Protein AF-A0AA87BBM9-F1 (afdb_monomer_lite)

Secondary structure (DSSP, 8-state):
----PPP-------PPPHHHHHHHHHHHHHHHHHHHHHHHHH-SS-SSEEEHHHHHHHHHHTT--THHHHHHHHHHSSSTT-SEEEHHHHHHHHHHHHHHHHHHHHHS---TTS-EEHHHHHHHHHHTTS---HHHHHHHHHHTTTTSSSEE-HHHHHHHHHHS-TTGGGS-HHHHHHHHHHTT------------------------------PPP--------

Radius of gyration: 28.81 Å; chains: 1; bounding box: 128×72×58 Å

InterPro domains:
  IPR002048 EF-hand domain [PS50222] (30-65)
  IPR011992 EF-hand domain pair [SSF47473] (34-165)
  IPR018247 EF-Hand 1, calcium-binding site [PS00018] (43-55)

Sequence (225 aa):
MVELLPQLGKTSKDHPDKKKLISVQDFFRYTEAEGRRFFEELDRDGDGQVTLEDLEVEMRKRKLPRRYAKEFMSRARSHLFSRSFGMKQFLSLMEQKEPTILRAYTSLCLSKSGTLKKSEILESLKNAGLPANEDNAVAMMRFLNADSEESISYGHFRNFMLLLPSDRLQEDPRSIWFEAATVVAVPPAVEIPAGSVLRSALAGGLSCALSCALLHPVDTIKACS

Structure (mmCIF, N/CA/C/O backbone):
data_AF-A0AA87BBM9-F1
#
_entry.id   AF-A0AA87BBM9-F1
#
loop_
_atom_site.group_PDB
_atom_site.id
_atom_site.type_symbol
_atom_site.label_atom_id
_atom_site.label_alt_id
_atom_site.label_comp_id
_atom_site.label_asym_id
_atom_site.label_entity_id
_atom_site.label_seq_id
_atom_site.pdbx_PDB_ins_code
_atom_site.Cartn_x
_atom_site.Cartn_y
_atom_site.Cartn_z
_atom_site.occupancy
_atom_site.B_iso_or_equiv
_atom_site.auth_seq_id
_atom_site.auth_comp_id
_atom_site.auth_asym_id
_atom_site.auth_atom_id
_atom_site.pdbx_PDB_model_num
ATOM 1 N N . MET A 1 1 ? 58.621 -2.941 8.530 1.00 42.69 1 MET A N 1
ATOM 2 C CA . MET A 1 1 ? 58.355 -1.512 8.264 1.00 42.69 1 MET A CA 1
ATOM 3 C C . MET A 1 1 ? 56.848 -1.376 8.136 1.00 42.69 1 MET A C 1
ATOM 5 O O . MET A 1 1 ? 56.252 -2.163 7.419 1.00 42.69 1 MET A O 1
ATOM 9 N N . VAL A 1 2 ? 56.266 -0.534 8.984 1.00 39.56 2 VAL A N 1
ATOM 10 C CA . VAL A 1 2 ? 54.870 -0.563 9.446 1.00 39.56 2 VAL A CA 1
ATOM 11 C C . VAL A 1 2 ? 53.855 -0.261 8.338 1.00 39.56 2 VAL A C 1
ATOM 13 O O . VAL A 1 2 ? 54.030 0.670 7.559 1.00 39.56 2 VAL A O 1
ATOM 16 N N . GLU A 1 3 ? 52.790 -1.058 8.329 1.00 44.31 3 GLU A N 1
ATOM 17 C CA . GLU A 1 3 ? 51.541 -0.894 7.587 1.00 44.31 3 GLU A CA 1
ATOM 18 C C . GLU A 1 3 ? 50.778 0.328 8.136 1.00 44.31 3 GLU A C 1
ATOM 20 O O . GLU A 1 3 ? 50.426 0.371 9.315 1.00 44.31 3 GLU A O 1
ATOM 25 N N . LEU A 1 4 ? 50.569 1.359 7.311 1.00 47.22 4 LEU A N 1
ATOM 26 C CA . LEU A 1 4 ? 49.834 2.572 7.687 1.00 47.22 4 LEU A CA 1
ATOM 27 C C . LEU A 1 4 ? 48.484 2.599 6.964 1.00 47.22 4 LEU A C 1
ATOM 29 O O . LEU A 1 4 ? 48.380 2.977 5.799 1.00 47.22 4 LEU A O 1
ATOM 33 N N . LEU A 1 5 ? 47.453 2.176 7.697 1.00 48.84 5 LEU A N 1
ATOM 34 C CA . LEU A 1 5 ? 46.040 2.358 7.371 1.00 48.84 5 LEU A CA 1
ATOM 35 C C . LEU A 1 5 ? 45.649 3.854 7.337 1.00 48.84 5 LEU A C 1
ATOM 37 O O . LEU A 1 5 ? 46.291 4.687 7.986 1.00 48.84 5 LEU A O 1
ATOM 41 N N . PRO A 1 6 ? 44.585 4.204 6.590 1.00 49.66 6 PRO A N 1
ATOM 42 C CA . PRO A 1 6 ? 44.213 5.577 6.279 1.00 49.66 6 PRO A CA 1
ATOM 43 C C . PRO A 1 6 ? 43.596 6.304 7.479 1.00 49.66 6 PRO A C 1
ATOM 45 O O . PRO A 1 6 ? 42.830 5.747 8.265 1.00 49.66 6 PRO A O 1
ATOM 48 N N . GLN A 1 7 ? 43.928 7.589 7.585 1.00 42.94 7 GLN A N 1
ATOM 49 C CA . GLN A 1 7 ? 43.459 8.484 8.634 1.00 42.94 7 GLN A CA 1
ATOM 50 C C . GLN A 1 7 ? 41.942 8.681 8.557 1.00 42.94 7 GLN A C 1
ATOM 52 O O . GLN A 1 7 ? 41.401 9.245 7.605 1.00 42.94 7 GLN A O 1
ATOM 57 N N . LEU A 1 8 ? 41.284 8.226 9.618 1.00 50.16 8 LEU A N 1
ATOM 58 C CA . LEU A 1 8 ? 39.878 8.406 9.933 1.00 50.16 8 LEU A CA 1
ATOM 59 C C . LEU A 1 8 ? 39.574 9.906 10.121 1.00 50.16 8 LEU A C 1
ATOM 61 O O . LEU A 1 8 ? 39.784 10.482 11.191 1.00 50.16 8 LEU A O 1
ATOM 65 N N . GLY A 1 9 ? 39.087 10.546 9.058 1.00 42.34 9 GLY A N 1
ATOM 66 C CA . GLY A 1 9 ? 38.525 11.894 9.093 1.00 42.34 9 GLY A CA 1
ATOM 67 C C . GLY A 1 9 ? 37.202 11.907 9.859 1.00 42.34 9 GLY A C 1
ATOM 68 O O . GLY A 1 9 ? 36.211 11.314 9.442 1.00 42.34 9 GLY A O 1
ATOM 69 N N . LYS A 1 10 ? 37.218 12.572 11.012 1.00 47.03 10 LYS A N 1
ATOM 70 C CA . LYS A 1 10 ? 36.134 12.699 11.989 1.00 47.03 10 LYS A CA 1
ATOM 71 C C . LYS A 1 10 ? 34.888 13.398 11.422 1.00 47.03 10 LYS A C 1
ATOM 73 O O . LYS A 1 10 ? 34.966 14.512 10.919 1.00 47.03 10 LYS A O 1
ATOM 78 N N . THR A 1 11 ? 33.748 12.732 11.604 1.00 49.19 11 THR A N 1
ATOM 79 C CA . THR A 1 11 ? 32.407 13.253 11.942 1.00 49.19 11 THR A CA 1
ATOM 80 C C . THR A 1 11 ? 32.074 14.686 11.499 1.00 49.19 11 THR A C 1
ATOM 82 O O . THR A 1 11 ? 32.216 15.634 12.276 1.00 49.19 11 THR A O 1
ATOM 85 N N . SER A 1 12 ? 31.493 14.838 10.307 1.00 48.38 12 SER A N 1
ATOM 86 C CA . SER A 1 12 ? 30.597 15.973 10.069 1.00 48.38 12 SER A CA 1
ATOM 87 C C . SER A 1 12 ? 29.335 15.754 10.907 1.00 48.38 12 SER A C 1
ATOM 89 O O . SER A 1 12 ? 28.624 14.768 10.713 1.00 48.38 12 SER A O 1
ATOM 91 N N . LYS A 1 13 ? 29.059 16.648 11.865 1.00 54.19 13 LYS A N 1
ATOM 92 C CA . LYS A 1 13 ? 27.704 16.827 12.404 1.00 54.19 13 LYS A CA 1
ATOM 93 C C . LYS A 1 13 ? 26.853 17.418 11.279 1.00 54.19 13 LYS A C 1
ATOM 95 O O . LYS A 1 13 ? 26.657 18.633 11.222 1.00 54.19 13 LYS A O 1
ATOM 100 N N . ASP A 1 14 ? 26.407 16.554 10.378 1.00 60.38 14 ASP A N 1
ATOM 101 C CA . ASP A 1 14 ? 25.555 16.906 9.249 1.00 60.38 14 ASP A CA 1
ATOM 102 C C . ASP A 1 14 ? 24.146 17.180 9.790 1.00 60.38 14 ASP A C 1
ATOM 104 O O . ASP A 1 14 ? 23.291 16.299 9.878 1.00 60.38 14 ASP A O 1
ATOM 108 N N . HIS A 1 15 ? 23.939 18.399 10.294 1.00 69.88 15 HIS A N 1
ATOM 109 C CA . HIS A 1 15 ? 22.609 18.846 10.680 1.00 69.88 15 HIS A CA 1
ATOM 110 C C . HIS A 1 15 ? 21.775 18.966 9.399 1.00 69.88 15 HIS A C 1
ATOM 112 O O . HIS A 1 15 ? 22.260 19.538 8.419 1.00 69.88 15 HIS A O 1
ATOM 118 N N . PRO A 1 16 ? 20.535 18.450 9.377 1.00 70.12 16 PRO A N 1
ATOM 119 C CA . PRO A 1 16 ? 19.695 18.536 8.194 1.00 70.12 16 PRO A CA 1
ATOM 120 C C . PRO A 1 16 ? 19.448 20.005 7.836 1.00 70.12 16 PRO A C 1
ATOM 122 O O . PRO A 1 16 ? 19.075 20.820 8.681 1.00 70.12 16 PRO A O 1
ATOM 125 N N . ASP A 1 17 ? 19.668 20.352 6.572 1.00 82.12 17 ASP A N 1
ATOM 126 C CA . ASP A 1 17 ? 19.424 21.693 6.064 1.00 82.12 17 ASP A CA 1
ATOM 127 C C . ASP A 1 17 ? 17.920 22.001 6.011 1.00 82.12 17 ASP A C 1
ATOM 129 O O . ASP A 1 17 ? 17.067 21.113 5.929 1.00 82.12 17 ASP A O 1
ATOM 133 N N . LYS A 1 18 ? 17.579 23.294 6.018 1.00 77.69 18 LYS A N 1
ATOM 134 C CA . LYS A 1 18 ? 16.186 23.761 6.022 1.00 77.69 18 LYS A CA 1
ATOM 135 C C . LYS A 1 18 ? 15.360 23.174 4.868 1.00 77.69 18 LYS A C 1
ATOM 137 O O . LYS A 1 18 ? 14.171 22.943 5.050 1.00 77.69 18 LYS A O 1
ATOM 142 N N . LYS A 1 19 ? 15.964 22.910 3.700 1.00 80.56 19 LYS A N 1
ATOM 143 C CA . LYS A 1 19 ? 15.245 22.331 2.553 1.00 80.56 19 LYS A CA 1
ATOM 144 C C . LYS A 1 19 ? 14.913 20.861 2.791 1.00 80.56 19 LYS A C 1
ATOM 146 O O . LYS A 1 19 ? 13.783 20.468 2.524 1.00 80.56 19 LYS A O 1
ATOM 151 N N . LYS A 1 20 ? 15.845 20.074 3.343 1.00 74.00 20 LYS A N 1
ATOM 152 C CA . LYS A 1 20 ? 15.557 18.700 3.790 1.00 74.00 20 LYS A CA 1
ATOM 153 C C . LYS A 1 20 ? 14.455 18.675 4.844 1.00 74.00 20 LYS A C 1
ATOM 155 O O . LYS A 1 20 ? 13.546 17.867 4.726 1.00 74.00 20 LYS A O 1
ATOM 160 N N . LEU A 1 21 ? 14.491 19.576 5.827 1.00 77.00 21 LEU A N 1
ATOM 161 C CA . LEU A 1 21 ? 13.452 19.649 6.861 1.00 77.00 21 LEU A CA 1
ATOM 162 C C . LEU A 1 21 ? 12.070 19.998 6.287 1.00 77.00 21 LEU A C 1
ATOM 164 O O . LEU A 1 21 ? 11.091 19.353 6.650 1.00 77.00 21 LEU A O 1
ATOM 168 N N . ILE A 1 22 ? 11.992 20.964 5.364 1.00 80.94 22 ILE A N 1
ATOM 169 C CA . ILE A 1 22 ? 10.743 21.305 4.661 1.00 80.94 22 ILE A CA 1
ATOM 170 C C . ILE A 1 22 ? 10.256 20.113 3.830 1.00 80.94 22 ILE A C 1
ATOM 172 O O . ILE A 1 22 ? 9.091 19.756 3.916 1.00 80.94 22 ILE A O 1
ATOM 176 N N . SER A 1 23 ? 11.152 19.447 3.097 1.00 84.38 23 SER A N 1
ATOM 177 C CA . SER A 1 23 ? 10.819 18.259 2.301 1.00 84.38 23 SER A CA 1
ATOM 178 C C . SER A 1 23 ? 10.279 17.112 3.162 1.00 84.38 23 SER A C 1
ATOM 180 O O . SER A 1 23 ? 9.270 16.501 2.824 1.00 84.38 23 SER A O 1
ATOM 182 N N . VAL A 1 24 ? 10.894 16.860 4.321 1.00 82.69 24 VAL A N 1
ATOM 183 C CA . VAL A 1 24 ? 10.408 15.870 5.293 1.00 82.69 24 VAL A CA 1
ATOM 184 C C . VAL A 1 24 ? 9.024 16.259 5.816 1.00 82.69 24 VAL A C 1
ATOM 186 O O . VAL A 1 24 ? 8.137 15.412 5.891 1.00 82.69 24 VAL A O 1
ATOM 189 N N . GLN A 1 25 ? 8.809 17.535 6.142 1.00 83.88 25 GLN A N 1
ATOM 190 C CA . GLN A 1 25 ? 7.507 18.023 6.591 1.00 83.88 25 GLN A CA 1
ATOM 191 C C . GLN A 1 25 ? 6.433 17.895 5.501 1.00 83.88 25 GLN A C 1
ATOM 193 O O . GLN A 1 25 ? 5.316 17.468 5.790 1.00 83.88 25 GLN A O 1
ATOM 198 N N . ASP A 1 26 ? 6.763 18.221 4.254 1.00 87.88 26 ASP A N 1
ATOM 199 C CA . ASP A 1 26 ? 5.860 18.067 3.115 1.00 87.88 26 ASP A CA 1
ATOM 200 C C . ASP A 1 26 ? 5.557 16.595 2.830 1.00 87.88 26 ASP A C 1
ATOM 202 O O . ASP A 1 26 ? 4.411 16.262 2.533 1.00 87.88 26 ASP A O 1
ATOM 206 N N . PHE A 1 27 ? 6.533 15.701 3.011 1.00 86.25 27 PHE A N 1
ATOM 207 C CA . PHE A 1 27 ? 6.311 14.262 2.928 1.00 86.25 27 PHE A CA 1
ATOM 208 C C . PHE A 1 27 ? 5.318 13.784 3.992 1.00 86.25 27 PHE A C 1
ATOM 210 O O . PHE A 1 27 ? 4.362 13.102 3.644 1.00 86.25 27 PHE A O 1
ATOM 217 N N . PHE A 1 28 ? 5.471 14.191 5.257 1.00 87.44 28 PHE A N 1
ATOM 218 C CA . PHE A 1 28 ? 4.502 13.844 6.305 1.00 87.44 28 PHE A CA 1
ATOM 219 C C . PHE A 1 28 ? 3.099 14.383 6.010 1.00 87.44 28 PHE A C 1
ATOM 221 O O . PHE A 1 28 ? 2.112 13.677 6.184 1.00 87.44 28 PHE A O 1
ATOM 228 N N . ARG A 1 29 ? 2.990 15.621 5.518 1.00 89.50 29 ARG A N 1
ATOM 229 C CA . ARG A 1 29 ? 1.694 16.197 5.125 1.00 89.50 29 ARG A CA 1
ATOM 230 C C . ARG A 1 29 ? 1.060 15.427 3.970 1.00 89.50 29 ARG A C 1
ATOM 232 O O . ARG A 1 29 ? -0.148 15.199 3.982 1.00 89.50 29 ARG A O 1
ATOM 239 N N . TYR A 1 30 ? 1.866 15.032 2.986 1.00 89.06 30 TYR A N 1
ATOM 240 C CA . TYR A 1 30 ? 1.430 14.196 1.875 1.00 89.06 30 TYR A CA 1
ATOM 241 C C . TYR A 1 30 ? 0.939 12.833 2.372 1.00 89.06 30 TYR A C 1
ATOM 243 O O . TYR A 1 30 ? -0.179 12.437 2.047 1.00 89.06 30 TYR A O 1
ATOM 251 N N . THR A 1 31 ? 1.722 12.137 3.201 1.00 89.31 31 THR A N 1
ATOM 252 C CA . THR A 1 31 ? 1.349 10.804 3.686 1.00 89.31 31 THR A CA 1
ATOM 253 C C . THR A 1 31 ? 0.101 10.846 4.556 1.00 89.31 31 THR A C 1
ATOM 255 O O . THR A 1 31 ? -0.761 9.980 4.412 1.00 89.31 31 THR A O 1
ATOM 258 N N . GLU A 1 32 ? -0.052 11.866 5.395 1.00 90.38 32 GLU A N 1
ATOM 259 C CA . GLU A 1 32 ? -1.240 12.061 6.221 1.00 90.38 32 GLU A CA 1
ATOM 260 C C . GLU A 1 32 ? -2.490 12.368 5.374 1.00 90.38 32 GLU A C 1
ATOM 262 O O . GLU A 1 32 ? -3.561 11.811 5.621 1.00 90.38 32 GLU A O 1
ATOM 267 N N . ALA A 1 33 ? -2.367 13.213 4.343 1.00 92.06 33 ALA A N 1
ATOM 268 C CA . ALA A 1 33 ? -3.465 13.521 3.424 1.00 92.06 33 ALA A CA 1
ATOM 269 C C . ALA A 1 33 ? -3.902 12.292 2.613 1.00 92.06 33 ALA A C 1
ATOM 271 O O . ALA A 1 33 ? -5.092 11.989 2.542 1.00 92.06 33 ALA A O 1
ATOM 272 N N . GLU A 1 34 ? -2.948 11.548 2.058 1.00 91.50 34 GLU A N 1
ATOM 273 C CA . GLU A 1 34 ? -3.235 10.302 1.346 1.00 91.50 34 GLU A CA 1
ATOM 274 C C . GLU A 1 34 ? -3.781 9.228 2.294 1.00 91.50 34 GLU A C 1
ATOM 276 O O . GLU A 1 34 ? -4.585 8.393 1.896 1.00 91.50 34 GLU A O 1
ATOM 281 N N . GLY A 1 35 ? -3.331 9.214 3.554 1.00 93.12 35 GLY A N 1
ATOM 282 C CA . GLY A 1 35 ? -3.840 8.317 4.591 1.00 93.12 35 GLY A CA 1
ATOM 283 C C . GLY A 1 35 ? -5.314 8.578 4.883 1.00 93.12 35 GLY A C 1
ATOM 284 O O . GLY A 1 35 ? -6.111 7.646 4.877 1.00 93.12 35 GLY A O 1
ATOM 285 N N . ARG A 1 36 ? -5.700 9.849 5.046 1.00 94.88 36 ARG A N 1
ATOM 286 C CA . ARG A 1 36 ? -7.109 10.238 5.211 1.00 94.88 36 ARG A CA 1
ATOM 287 C C . ARG A 1 36 ? -7.978 9.785 4.041 1.00 94.88 36 ARG A C 1
ATOM 289 O O . ARG A 1 36 ? -8.990 9.137 4.271 1.00 94.88 36 ARG A O 1
ATOM 296 N N . ARG A 1 37 ? -7.538 10.040 2.805 1.00 94.06 37 ARG A N 1
ATOM 297 C CA . ARG A 1 37 ? -8.249 9.592 1.595 1.00 94.06 37 ARG A CA 1
ATOM 298 C C . ARG A 1 37 ? -8.422 8.080 1.551 1.00 94.06 37 ARG A C 1
ATOM 300 O O . ARG A 1 37 ? -9.481 7.591 1.180 1.00 94.06 37 ARG A O 1
ATOM 307 N N . PHE A 1 38 ? -7.385 7.332 1.927 1.00 95.38 38 PHE A N 1
ATOM 308 C CA . PHE A 1 38 ? -7.477 5.879 1.929 1.00 95.38 38 PHE A CA 1
ATOM 309 C C . PHE A 1 38 ? -8.394 5.364 3.043 1.00 95.38 38 PHE A C 1
ATOM 311 O O . PHE A 1 38 ? -9.141 4.424 2.814 1.00 95.38 38 PHE A O 1
ATOM 318 N N . PHE A 1 39 ? -8.400 5.996 4.219 1.00 97.00 39 PHE A N 1
ATOM 319 C CA . PHE A 1 39 ? -9.371 5.674 5.266 1.00 97.00 39 PHE A CA 1
ATOM 320 C C . PHE A 1 39 ? -10.809 5.903 4.791 1.00 97.00 39 PHE A C 1
ATOM 322 O O . PHE A 1 39 ? -11.638 5.030 4.989 1.00 97.00 39 PHE A O 1
ATOM 329 N N . GLU A 1 40 ? -11.086 7.026 4.127 1.00 95.56 40 GLU A N 1
ATOM 330 C CA . GLU A 1 40 ? -12.402 7.315 3.535 1.00 95.56 40 GLU A CA 1
ATOM 331 C C . GLU A 1 40 ? -12.790 6.291 2.454 1.00 95.56 40 GLU A C 1
ATOM 333 O O . GLU A 1 40 ? -13.963 5.983 2.290 1.00 95.56 40 GLU A O 1
ATOM 338 N N . GLU A 1 41 ? -11.821 5.722 1.727 1.00 94.12 41 GLU A N 1
ATOM 339 C CA . GLU A 1 41 ? -12.086 4.620 0.792 1.00 94.12 41 GLU A CA 1
ATOM 340 C C . GLU A 1 41 ? -12.436 3.306 1.518 1.00 94.12 41 GLU A C 1
ATOM 342 O O . GLU A 1 41 ? -13.227 2.514 1.004 1.00 94.12 41 GLU A O 1
ATOM 347 N N . LEU A 1 42 ? -11.854 3.070 2.700 1.00 95.94 42 LEU A N 1
ATOM 348 C CA . LEU A 1 42 ? -12.165 1.913 3.544 1.00 95.94 42 LEU A CA 1
ATOM 349 C C . LEU A 1 42 ? -13.492 2.075 4.296 1.00 95.94 42 LEU A C 1
ATOM 351 O O . LEU A 1 42 ? -14.187 1.087 4.497 1.00 95.94 42 LEU A O 1
ATOM 355 N N . ASP A 1 43 ? -13.830 3.288 4.723 1.00 96.50 43 ASP A N 1
ATOM 356 C CA . ASP A 1 43 ? -15.055 3.640 5.446 1.00 96.50 43 ASP A CA 1
ATOM 357 C C . ASP A 1 43 ? -16.217 3.832 4.459 1.00 96.50 43 ASP A C 1
ATOM 359 O O . ASP A 1 43 ? -16.530 4.931 3.999 1.00 96.50 43 ASP A O 1
ATOM 363 N N . ARG A 1 44 ? -16.820 2.711 4.061 1.00 93.56 44 ARG A N 1
ATOM 364 C CA . ARG A 1 44 ? -17.779 2.660 2.952 1.00 93.56 44 ARG A CA 1
ATOM 365 C C . ARG A 1 44 ? -19.100 3.368 3.255 1.00 93.56 44 ARG A C 1
ATOM 367 O O . ARG A 1 44 ? -19.754 3.833 2.318 1.00 93.56 44 ARG A O 1
ATOM 374 N N . ASP A 1 45 ? -19.544 3.364 4.507 1.00 93.19 45 ASP A N 1
ATOM 375 C CA . ASP A 1 45 ? -20.784 4.019 4.930 1.00 93.19 45 ASP A CA 1
ATOM 376 C C . ASP A 1 45 ? -20.559 5.424 5.510 1.00 93.19 45 ASP A C 1
ATOM 378 O O . ASP A 1 45 ? -21.525 6.183 5.627 1.00 93.19 45 ASP A O 1
ATOM 382 N N . GLY A 1 46 ? -19.303 5.817 5.743 1.00 94.50 46 GLY A N 1
ATOM 383 C CA . GLY A 1 46 ? -18.914 7.175 6.109 1.00 94.50 46 GLY A CA 1
ATOM 384 C C . GLY A 1 46 ? -19.251 7.516 7.557 1.00 94.50 46 GLY A C 1
ATOM 385 O O . GLY A 1 46 ? -19.485 8.688 7.871 1.00 94.50 46 GLY A O 1
ATOM 386 N N . ASP A 1 47 ? -19.329 6.510 8.431 1.00 95.31 47 ASP A N 1
ATOM 387 C CA . ASP A 1 47 ? -19.656 6.690 9.846 1.00 95.31 47 ASP A CA 1
ATOM 388 C C . ASP A 1 47 ? -18.423 7.051 10.708 1.00 95.31 47 ASP A C 1
ATOM 390 O O . ASP A 1 47 ? -18.536 7.337 11.908 1.00 95.31 47 ASP A O 1
ATOM 394 N N . GLY A 1 48 ? -17.238 7.106 10.088 1.00 96.06 48 GLY A N 1
ATOM 395 C CA . GLY A 1 48 ? -15.956 7.384 10.724 1.00 96.06 48 GLY A CA 1
ATOM 396 C C . GLY A 1 48 ? -15.296 6.149 11.343 1.00 96.06 48 GLY A C 1
ATOM 397 O O . GLY A 1 48 ? -14.308 6.296 12.080 1.00 96.06 48 GLY A O 1
ATOM 398 N N . GLN A 1 49 ? -15.825 4.951 11.092 1.00 96.50 49 GLN A N 1
ATOM 399 C CA . GLN A 1 49 ? -15.350 3.674 11.603 1.00 96.50 49 GLN A CA 1
ATOM 400 C C . GLN A 1 49 ? -15.218 2.661 10.467 1.00 96.50 49 GLN A C 1
ATOM 402 O O . GLN A 1 49 ? -16.137 2.396 9.716 1.00 96.50 49 GLN A O 1
ATOM 407 N N . VAL A 1 50 ? -14.079 1.979 10.406 1.00 97.88 50 VAL A N 1
ATOM 408 C CA . VAL A 1 50 ? -13.903 0.875 9.459 1.00 97.88 50 VAL A CA 1
ATOM 409 C C . VAL A 1 50 ? -14.178 -0.441 10.174 1.00 97.88 50 VAL A C 1
ATOM 411 O O . VAL A 1 50 ? -13.521 -0.760 11.176 1.00 97.88 50 VAL A O 1
ATOM 414 N N . THR A 1 51 ? -15.138 -1.215 9.667 1.00 96.94 51 THR A N 1
ATOM 415 C CA . THR A 1 51 ? -15.492 -2.542 10.192 1.00 96.94 51 THR A CA 1
ATOM 416 C C . THR A 1 51 ? -14.717 -3.666 9.499 1.00 96.94 51 THR A C 1
ATOM 418 O O . THR A 1 51 ? -13.943 -3.457 8.560 1.00 96.94 51 THR A O 1
ATOM 421 N N . LEU A 1 52 ? -14.871 -4.902 9.989 1.00 96.62 52 LEU A N 1
ATOM 422 C CA . LEU A 1 52 ? -14.245 -6.058 9.344 1.00 96.62 52 LEU A CA 1
ATOM 423 C C . LEU A 1 52 ? -14.893 -6.316 7.982 1.00 96.62 52 LEU A C 1
ATOM 425 O O . LEU A 1 52 ? -14.205 -6.685 7.033 1.00 96.62 52 LEU A O 1
ATOM 429 N N . GLU A 1 53 ? -16.202 -6.118 7.897 1.00 96.00 53 GLU A N 1
ATOM 430 C CA . GLU A 1 53 ? -16.988 -6.255 6.684 1.00 96.00 53 GLU A CA 1
ATOM 431 C C . GLU A 1 53 ? -16.491 -5.295 5.598 1.00 96.00 53 GLU A C 1
ATOM 433 O O . GLU A 1 53 ? -16.280 -5.731 4.463 1.00 96.00 53 GLU A O 1
ATOM 438 N N . ASP A 1 54 ? -16.216 -4.036 5.948 1.00 96.81 54 ASP A N 1
ATOM 439 C CA . ASP A 1 54 ? -15.685 -3.051 4.999 1.00 96.81 54 ASP A CA 1
ATOM 440 C C . ASP A 1 54 ? -14.306 -3.454 4.474 1.00 96.81 54 ASP A C 1
ATOM 442 O O . ASP A 1 54 ? -14.074 -3.480 3.263 1.00 96.81 54 ASP A O 1
ATOM 446 N N . LEU A 1 55 ? -13.411 -3.893 5.367 1.00 96.81 55 LEU A N 1
ATOM 447 C CA . LEU A 1 55 ? -12.110 -4.424 4.960 1.00 96.81 55 LEU A CA 1
ATOM 448 C C . LEU A 1 55 ? -12.252 -5.649 4.053 1.00 96.81 55 LEU A C 1
ATOM 450 O O . LEU A 1 55 ? -11.525 -5.770 3.073 1.00 96.81 55 LEU A O 1
ATOM 454 N N . GLU A 1 56 ? -13.155 -6.584 4.351 1.00 95.81 56 GLU A N 1
ATOM 455 C CA . GLU A 1 56 ? -13.355 -7.771 3.515 1.00 95.81 56 GLU A CA 1
ATOM 456 C C . GLU A 1 56 ? -13.881 -7.424 2.116 1.00 95.81 56 GLU A C 1
ATOM 458 O O . GLU A 1 56 ? -13.516 -8.097 1.141 1.00 95.81 56 GLU A O 1
ATOM 463 N N . VAL A 1 57 ? -14.721 -6.391 2.007 1.00 95.19 57 VAL A N 1
ATOM 464 C CA . VAL A 1 57 ? -15.168 -5.838 0.724 1.00 95.19 57 VAL A CA 1
ATOM 465 C C . VAL A 1 57 ? -13.988 -5.224 -0.021 1.00 95.19 57 VAL A C 1
ATOM 467 O O . VAL A 1 57 ? -13.793 -5.550 -1.195 1.00 95.19 57 VAL A O 1
ATOM 470 N N . GLU A 1 58 ? -13.158 -4.428 0.651 1.00 93.94 58 GLU A N 1
ATOM 471 C CA . GLU A 1 58 ? -12.006 -3.795 0.011 1.00 93.94 58 GLU A CA 1
ATOM 472 C C . GLU A 1 58 ? -10.956 -4.817 -0.443 1.00 93.94 58 GLU A C 1
ATOM 474 O O . GLU A 1 58 ? -10.454 -4.742 -1.567 1.00 93.94 58 GLU A O 1
ATOM 479 N N . MET A 1 59 ? -10.679 -5.843 0.371 1.00 93.62 59 MET A N 1
ATOM 480 C CA . MET A 1 59 ? -9.802 -6.944 -0.035 1.00 93.62 59 MET A CA 1
ATOM 481 C C . MET A 1 59 ? -10.342 -7.619 -1.297 1.00 93.62 59 MET A C 1
ATOM 483 O O . MET A 1 59 ? -9.588 -7.856 -2.235 1.00 93.62 59 MET A O 1
ATOM 487 N N . ARG A 1 60 ? -11.655 -7.880 -1.375 1.00 91.81 60 ARG A N 1
ATOM 488 C CA . ARG A 1 60 ? -12.269 -8.480 -2.568 1.00 91.81 60 ARG A CA 1
ATOM 489 C C . ARG A 1 60 ? -12.146 -7.572 -3.791 1.00 91.81 60 ARG A C 1
ATOM 491 O O . ARG A 1 60 ? -11.777 -8.063 -4.856 1.00 91.81 60 ARG A O 1
ATOM 498 N N . LYS A 1 61 ? -12.427 -6.275 -3.640 1.00 90.06 61 LYS A N 1
ATOM 499 C CA . LYS A 1 61 ? -12.301 -5.262 -4.701 1.00 90.06 61 LYS A CA 1
ATOM 500 C C . LYS A 1 61 ? -10.879 -5.233 -5.266 1.00 90.06 61 LYS A C 1
ATOM 502 O O . LYS A 1 61 ? -10.703 -5.230 -6.480 1.00 90.06 61 LYS A O 1
ATOM 507 N N . ARG A 1 62 ? -9.873 -5.307 -4.391 1.00 88.94 62 ARG A N 1
ATOM 508 C CA . ARG A 1 62 ? -8.445 -5.325 -4.746 1.00 88.94 62 ARG A CA 1
ATOM 509 C C . ARG A 1 62 ? -7.883 -6.718 -5.012 1.00 88.94 62 ARG A C 1
ATOM 511 O O . ARG A 1 62 ? -6.671 -6.866 -5.100 1.00 88.94 62 ARG A O 1
ATOM 518 N N . LYS A 1 63 ? -8.731 -7.746 -5.132 1.00 89.06 63 LYS A N 1
ATOM 519 C CA . LYS A 1 63 ? -8.313 -9.133 -5.403 1.00 89.06 63 LYS A CA 1
ATOM 520 C C . LYS A 1 63 ? -7.312 -9.699 -4.376 1.00 89.06 63 LYS A C 1
ATOM 522 O O . LYS A 1 63 ? -6.508 -10.570 -4.692 1.00 89.06 63 LYS A O 1
ATOM 527 N N . LEU A 1 64 ? -7.382 -9.236 -3.132 1.00 90.88 64 LEU A N 1
ATOM 528 C CA . LEU A 1 64 ? -6.570 -9.698 -2.012 1.00 90.88 64 LEU A CA 1
ATOM 529 C C . LEU A 1 64 ? -7.282 -10.802 -1.206 1.00 90.88 64 LEU A C 1
ATOM 531 O O . LEU A 1 64 ? -8.515 -10.819 -1.103 1.00 90.88 64 LEU A O 1
ATOM 535 N N . PRO A 1 65 ? -6.531 -11.724 -0.575 1.00 92.00 65 PRO A N 1
ATOM 536 C CA . PRO A 1 65 ? -7.097 -12.738 0.308 1.00 92.00 65 PRO A CA 1
ATOM 537 C C . PRO A 1 65 ? -7.906 -12.145 1.471 1.00 92.00 65 PRO A C 1
ATOM 539 O O . PRO A 1 65 ? -7.399 -11.337 2.246 1.00 92.00 65 PRO A O 1
ATOM 542 N N . ARG A 1 66 ? -9.128 -12.650 1.699 1.00 92.06 66 ARG A N 1
ATOM 543 C CA . ARG A 1 66 ? -9.996 -12.212 2.818 1.00 92.06 66 ARG A CA 1
ATOM 544 C C . ARG A 1 66 ? -9.338 -12.333 4.198 1.00 92.06 66 ARG A C 1
ATOM 546 O O . ARG A 1 66 ? -9.669 -11.570 5.096 1.00 92.06 66 ARG A O 1
ATOM 553 N N . ARG A 1 67 ? -8.388 -13.261 4.384 1.00 94.00 67 ARG A N 1
ATOM 554 C CA . ARG A 1 67 ? -7.641 -13.406 5.650 1.00 94.00 67 ARG A CA 1
ATOM 555 C C . ARG A 1 67 ? -6.886 -12.127 6.040 1.00 94.00 67 ARG A C 1
ATOM 557 O O . ARG A 1 67 ? -6.805 -11.826 7.226 1.00 94.00 67 ARG A O 1
ATOM 564 N N . TYR A 1 68 ? -6.441 -11.335 5.059 1.00 95.12 68 TYR A N 1
ATOM 565 C CA . TYR A 1 68 ? -5.728 -10.080 5.304 1.00 95.12 68 TYR A CA 1
ATOM 566 C C . TYR A 1 68 ? -6.608 -9.051 6.015 1.00 95.12 68 TYR A C 1
ATOM 568 O O . TYR A 1 68 ? -6.102 -8.307 6.847 1.00 95.12 68 TYR A O 1
ATOM 576 N N . ALA A 1 69 ? -7.928 -9.059 5.787 1.00 95.56 69 ALA A N 1
ATOM 577 C CA . ALA A 1 69 ? -8.856 -8.174 6.493 1.00 95.56 69 ALA A CA 1
ATOM 578 C C . ALA A 1 69 ? -8.846 -8.435 8.008 1.00 95.56 69 ALA A C 1
ATOM 580 O O . ALA A 1 69 ? -8.776 -7.502 8.805 1.00 95.56 69 ALA A O 1
ATOM 581 N N . LYS A 1 70 ? -8.839 -9.710 8.418 1.00 94.12 70 LYS A N 1
ATOM 582 C CA . LYS A 1 70 ? -8.812 -10.101 9.838 1.00 94.12 70 LYS A CA 1
ATOM 583 C C . LYS A 1 70 ? -7.504 -9.705 10.513 1.00 94.12 70 LYS A C 1
ATOM 585 O O . LYS A 1 70 ? -7.512 -9.227 11.645 1.00 94.12 70 LYS A O 1
ATOM 590 N N . GLU A 1 71 ? -6.386 -9.891 9.821 1.00 94.12 71 GLU A N 1
ATOM 591 C CA . GLU A 1 71 ? -5.066 -9.520 10.329 1.00 94.12 71 GLU A CA 1
ATOM 592 C C . GLU A 1 71 ? -4.902 -8.002 10.426 1.00 94.12 71 GLU A C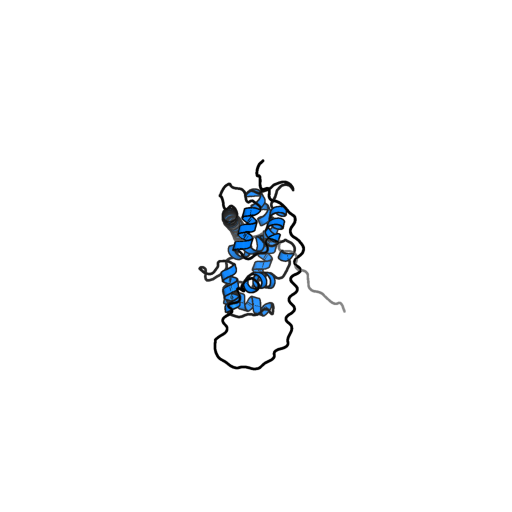 1
ATOM 594 O O . GLU A 1 71 ? -4.438 -7.502 11.453 1.00 94.12 71 GLU A O 1
ATOM 599 N N . PHE A 1 72 ? -5.356 -7.267 9.406 1.00 95.56 72 PHE A N 1
ATOM 600 C CA . PHE A 1 72 ? -5.389 -5.8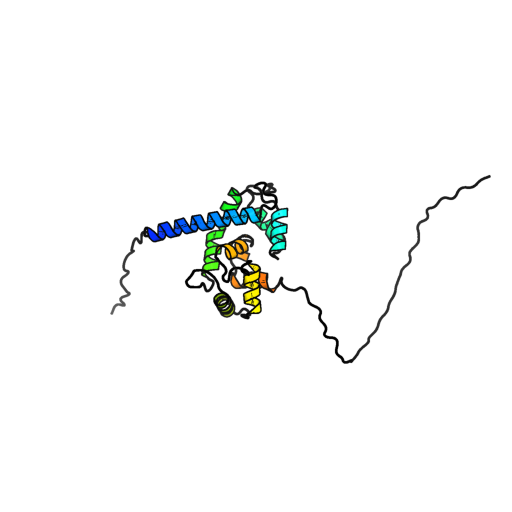08 9.413 1.00 95.56 72 PHE A CA 1
ATOM 601 C C . PHE A 1 72 ? -6.235 -5.291 10.578 1.00 95.56 72 PHE A C 1
ATOM 603 O O . PHE A 1 72 ? -5.738 -4.529 11.408 1.00 95.56 72 PHE A O 1
ATOM 610 N N . MET A 1 73 ? -7.477 -5.775 10.700 1.00 95.19 73 MET A N 1
ATOM 611 C CA . MET A 1 73 ? -8.378 -5.437 11.803 1.00 95.19 73 MET A CA 1
ATOM 612 C C . MET A 1 73 ? -7.722 -5.719 13.156 1.00 95.19 73 MET A C 1
ATOM 614 O O . MET A 1 73 ? -7.771 -4.887 14.059 1.00 95.19 73 MET A O 1
ATOM 618 N N . SER A 1 74 ? -7.046 -6.866 13.294 1.00 92.88 74 SER A N 1
ATOM 619 C CA . SER A 1 74 ? -6.383 -7.235 14.544 1.00 92.88 74 SER A CA 1
ATOM 620 C C . SER A 1 74 ? -5.256 -6.287 14.950 1.00 92.88 74 SER A C 1
ATOM 622 O O . SER A 1 74 ? -4.950 -6.226 16.141 1.00 92.88 74 SER A O 1
ATOM 624 N N . ARG A 1 75 ? -4.625 -5.596 13.995 1.00 92.94 75 ARG A N 1
ATOM 625 C CA . ARG A 1 75 ? -3.541 -4.637 14.246 1.00 92.94 75 ARG A CA 1
ATOM 626 C C . ARG A 1 75 ? -4.035 -3.202 14.386 1.00 92.94 75 ARG A C 1
ATOM 628 O O . ARG A 1 75 ? -3.437 -2.453 15.145 1.00 92.94 75 ARG A O 1
ATOM 635 N N . ALA A 1 76 ? -5.099 -2.833 13.678 1.00 92.94 76 ALA A N 1
ATOM 636 C CA . ALA A 1 76 ? -5.662 -1.488 13.734 1.00 92.94 76 ALA A CA 1
ATOM 637 C C . ALA A 1 76 ? -6.451 -1.246 15.030 1.00 92.94 76 ALA A C 1
ATOM 639 O O . ALA A 1 76 ? -6.402 -0.166 15.609 1.00 92.94 76 ALA A O 1
ATOM 640 N N . ARG A 1 77 ? -7.192 -2.243 15.517 1.00 88.06 77 ARG A N 1
ATOM 641 C CA . ARG A 1 77 ? -8.060 -2.072 16.688 1.00 88.06 77 ARG A CA 1
ATOM 642 C C . ARG A 1 77 ? -7.299 -1.713 17.968 1.00 88.06 77 ARG A C 1
ATOM 644 O O . ARG A 1 77 ? -6.241 -2.260 18.259 1.00 88.06 77 ARG A O 1
ATOM 651 N N . SER A 1 78 ? -7.906 -0.858 18.791 1.00 86.69 78 SER A N 1
ATOM 652 C CA . SER A 1 78 ? -7.349 -0.443 20.088 1.00 86.69 78 SER A CA 1
ATOM 653 C C . SER A 1 78 ? -7.366 -1.554 21.145 1.00 86.69 78 SER A C 1
ATOM 655 O O . SER A 1 78 ? -6.489 -1.596 22.003 1.00 86.69 78 SER A O 1
ATOM 657 N N . HIS A 1 79 ? -8.353 -2.455 21.098 1.00 85.06 79 HIS A N 1
ATOM 658 C CA . HIS A 1 79 ? -8.460 -3.613 21.989 1.00 85.06 79 HIS A CA 1
ATOM 659 C C . HIS A 1 79 ? -9.013 -4.844 21.256 1.00 85.06 79 HIS A C 1
ATOM 661 O O . HIS A 1 79 ? -9.696 -4.735 20.237 1.00 85.06 79 HIS A O 1
ATOM 667 N N . LEU A 1 80 ? -8.764 -6.038 21.810 1.00 80.75 80 LEU A N 1
ATOM 668 C CA . LEU A 1 80 ? -9.101 -7.337 21.200 1.00 80.75 80 LEU A CA 1
ATOM 669 C C . LEU A 1 80 ? -10.603 -7.592 20.977 1.00 80.75 80 LEU A C 1
ATOM 671 O O . LEU A 1 80 ? -10.962 -8.524 20.261 1.00 80.75 80 LEU A O 1
ATOM 675 N N . PHE A 1 81 ? -11.473 -6.785 21.577 1.00 85.69 81 PHE A N 1
ATOM 676 C CA . PHE A 1 81 ? -12.928 -6.907 21.445 1.00 85.69 81 PHE A CA 1
ATOM 677 C C . PHE A 1 81 ? -13.551 -5.806 20.583 1.00 85.69 81 PHE A C 1
ATOM 679 O O . PHE A 1 81 ? -14.758 -5.841 20.355 1.00 85.69 81 PHE A O 1
ATOM 686 N N . SER A 1 82 ? -12.758 -4.837 20.106 1.00 90.06 82 SER A N 1
ATOM 687 C CA . SER A 1 82 ? -13.283 -3.805 19.213 1.00 90.06 82 SER A CA 1
ATOM 688 C C . SER A 1 82 ? -13.661 -4.445 17.884 1.00 90.06 82 SER A C 1
ATOM 690 O O . SER A 1 82 ? -12.912 -5.278 17.358 1.00 90.06 82 SER A O 1
ATOM 692 N N . ARG A 1 83 ? -14.827 -4.059 17.366 1.00 92.12 83 ARG A N 1
ATOM 693 C CA . ARG A 1 83 ? -15.355 -4.522 16.074 1.00 92.12 83 ARG A CA 1
ATOM 694 C C . ARG A 1 83 ? -14.990 -3.594 14.914 1.00 92.12 83 ARG A C 1
ATOM 696 O O . ARG A 1 83 ? -15.131 -3.994 13.766 1.00 92.12 83 ARG A O 1
ATOM 703 N N . SER A 1 84 ? -14.492 -2.402 15.225 1.00 95.81 84 SER A N 1
ATOM 704 C CA . SER A 1 84 ? -14.074 -1.389 14.261 1.00 95.81 84 SER A CA 1
ATOM 705 C C . SER A 1 84 ? -12.854 -0.610 14.762 1.00 95.81 84 SER A C 1
ATOM 707 O O . SER A 1 84 ? -12.386 -0.797 15.898 1.00 95.81 84 SER A O 1
ATOM 709 N N . PHE A 1 85 ? -12.330 0.267 13.913 1.00 97.06 85 PHE A N 1
ATOM 710 C CA . PHE A 1 85 ? -11.318 1.255 14.272 1.00 97.06 85 PHE A CA 1
ATOM 711 C C . PHE A 1 85 ? -11.583 2.583 13.558 1.00 97.06 85 PHE A C 1
ATOM 713 O O . PHE A 1 85 ? -12.092 2.603 12.441 1.00 97.06 85 PHE A O 1
ATOM 720 N N . GLY A 1 86 ? -11.201 3.691 14.195 1.00 96.50 86 GLY A N 1
ATOM 721 C CA . GLY A 1 86 ? -11.339 5.026 13.621 1.00 96.50 86 GLY A CA 1
ATOM 722 C C . GLY A 1 86 ? -10.044 5.545 12.995 1.00 96.50 86 GLY A C 1
ATOM 723 O O . GLY A 1 86 ? -8.987 4.905 13.039 1.00 96.50 86 GLY A O 1
ATOM 724 N N . MET A 1 87 ? -10.114 6.773 12.483 1.00 95.38 87 MET A N 1
ATOM 725 C CA . MET A 1 87 ? -9.002 7.464 11.818 1.00 95.38 87 MET A CA 1
ATOM 726 C C . MET A 1 87 ? -7.703 7.464 12.639 1.00 95.38 87 MET A C 1
ATOM 728 O O . MET A 1 87 ? -6.623 7.218 12.111 1.00 95.38 87 MET A O 1
ATOM 732 N N . LYS A 1 88 ? -7.782 7.712 13.953 1.00 94.69 88 LYS A N 1
ATOM 733 C CA . LYS A 1 88 ? -6.589 7.786 14.813 1.00 94.69 88 LYS A CA 1
ATOM 734 C C . LYS A 1 88 ? -5.833 6.455 14.856 1.00 94.69 88 LYS A C 1
ATOM 736 O O . LYS A 1 88 ? -4.609 6.435 14.759 1.00 94.69 88 LYS A O 1
ATOM 741 N N . GLN A 1 89 ? -6.561 5.353 15.018 1.00 95.56 89 GLN A N 1
ATOM 742 C CA . GLN A 1 89 ? -5.989 4.011 15.003 1.00 95.56 89 GLN A CA 1
ATOM 743 C C . GLN A 1 89 ? -5.371 3.682 13.643 1.00 95.56 89 GLN A C 1
ATOM 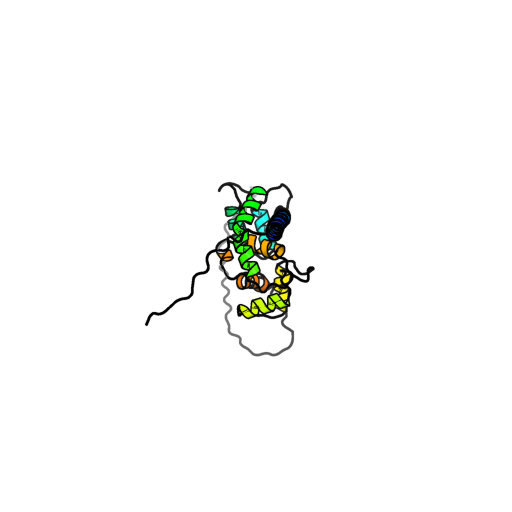745 O O . GLN A 1 89 ? -4.267 3.143 13.575 1.00 95.56 89 GLN A O 1
ATOM 750 N N . PHE A 1 90 ? -6.066 4.048 12.567 1.00 96.31 90 PHE A N 1
ATOM 751 C CA . PHE A 1 90 ? -5.587 3.844 11.209 1.00 96.31 90 PHE A CA 1
ATOM 752 C C . PHE A 1 90 ? -4.281 4.597 10.928 1.00 96.31 90 PHE A C 1
ATOM 754 O O . PHE A 1 90 ? -3.321 3.991 10.455 1.00 96.31 90 PHE A O 1
ATOM 761 N N . LEU A 1 91 ? -4.208 5.886 11.276 1.00 93.88 91 LEU A N 1
ATOM 762 C CA . LEU A 1 91 ? -2.995 6.689 11.102 1.00 93.88 91 LEU A CA 1
ATOM 763 C C . LEU A 1 91 ? -1.823 6.123 11.911 1.00 93.88 91 LEU A C 1
ATOM 765 O O . LEU A 1 91 ? -0.718 6.038 11.389 1.00 93.88 91 LEU A O 1
ATOM 769 N N . SER A 1 92 ? -2.066 5.644 13.135 1.00 93.75 92 SER A N 1
ATOM 770 C CA . SER A 1 92 ? -1.024 4.995 13.938 1.00 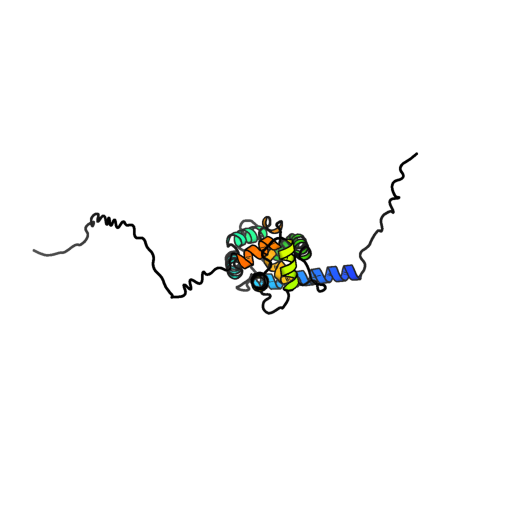93.75 92 SER A CA 1
ATOM 771 C C . SER A 1 92 ? -0.494 3.711 13.285 1.00 93.75 92 SER A C 1
ATOM 773 O O . SER A 1 92 ? 0.717 3.484 13.266 1.00 93.75 92 SER A O 1
ATOM 775 N N . LEU A 1 93 ? -1.374 2.886 12.705 1.00 94.12 93 LEU A N 1
ATOM 776 C CA . LEU A 1 93 ? -0.968 1.696 11.952 1.00 94.12 93 LEU A CA 1
ATOM 777 C C . LEU A 1 93 ? -0.191 2.065 10.678 1.00 94.12 93 LEU A C 1
ATOM 779 O O . LEU A 1 93 ? 0.780 1.388 10.330 1.00 94.12 93 LEU A O 1
ATOM 783 N N . MET A 1 94 ? -0.611 3.128 9.988 1.00 94.19 94 MET A N 1
ATOM 784 C CA . MET A 1 94 ? 0.075 3.655 8.809 1.00 94.19 94 MET A CA 1
ATOM 785 C C . MET A 1 94 ? 1.488 4.109 9.162 1.00 94.19 94 MET A C 1
ATOM 787 O O . MET A 1 94 ? 2.439 3.593 8.583 1.00 94.19 94 MET A O 1
ATOM 791 N N . GLU A 1 95 ? 1.640 4.980 10.162 1.00 92.81 95 GLU A N 1
ATOM 792 C CA . GLU A 1 95 ? 2.939 5.460 10.649 1.00 92.81 95 GLU A CA 1
ATOM 793 C C . GLU A 1 95 ? 3.873 4.308 11.038 1.00 92.81 95 GLU A C 1
ATOM 795 O O . GLU A 1 95 ? 5.070 4.357 10.755 1.00 92.81 95 GLU A O 1
ATOM 800 N N . GLN A 1 96 ? 3.334 3.235 11.629 1.00 93.00 96 GLN A N 1
ATOM 801 C CA . GLN A 1 96 ? 4.115 2.050 11.981 1.00 93.00 96 GLN A CA 1
ATOM 802 C C . GLN A 1 96 ? 4.673 1.320 10.747 1.00 93.00 96 GLN A C 1
ATOM 804 O O . GLN A 1 96 ? 5.801 0.825 10.781 1.00 93.00 96 GLN A O 1
ATOM 809 N N . LYS A 1 97 ? 3.887 1.202 9.671 1.00 93.94 97 LYS A N 1
ATOM 810 C CA . LYS A 1 97 ? 4.284 0.483 8.447 1.00 93.94 97 LYS A CA 1
ATOM 811 C C . LYS A 1 97 ? 5.062 1.359 7.462 1.00 93.94 97 LYS A C 1
ATOM 813 O O . LYS A 1 97 ? 5.816 0.823 6.648 1.00 93.94 97 LYS A O 1
ATOM 818 N N . GLU A 1 98 ? 4.914 2.678 7.554 1.00 93.31 98 GLU A N 1
ATOM 819 C CA . GLU A 1 98 ? 5.460 3.673 6.627 1.00 93.31 98 GLU A CA 1
ATOM 820 C C . GLU A 1 98 ? 6.952 3.462 6.300 1.00 93.31 98 GLU A C 1
ATOM 822 O O . GLU A 1 98 ? 7.284 3.415 5.116 1.00 93.31 98 GLU A O 1
ATOM 827 N N . PRO A 1 99 ? 7.869 3.237 7.269 1.00 92.88 99 PRO A N 1
ATOM 828 C CA . PRO A 1 99 ? 9.292 3.091 6.952 1.00 92.88 99 PRO A CA 1
ATOM 829 C C . PRO A 1 99 ? 9.589 1.849 6.106 1.00 92.88 99 PRO A C 1
ATOM 831 O O . PRO A 1 99 ? 10.439 1.882 5.215 1.00 92.88 99 PRO A O 1
ATOM 834 N N . THR A 1 100 ? 8.886 0.744 6.369 1.00 94.38 100 THR A N 1
ATOM 835 C CA . THR A 1 100 ? 9.031 -0.499 5.602 1.00 94.38 100 THR A CA 1
ATOM 836 C C . THR A 1 100 ? 8.475 -0.329 4.195 1.00 94.38 100 THR A C 1
ATOM 838 O O . THR A 1 100 ? 9.125 -0.730 3.233 1.00 94.38 100 THR A O 1
ATOM 841 N N . ILE A 1 101 ? 7.316 0.320 4.063 1.00 95.38 101 ILE A N 1
ATOM 842 C CA . ILE A 1 101 ? 6.685 0.573 2.766 1.00 95.38 101 ILE A CA 1
ATOM 843 C C . ILE A 1 101 ? 7.537 1.524 1.919 1.00 95.38 101 ILE A C 1
ATOM 845 O O . ILE A 1 101 ? 7.778 1.247 0.745 1.00 95.38 101 ILE A O 1
ATOM 849 N N . LEU A 1 102 ? 8.058 2.601 2.508 1.00 93.25 102 LEU A N 1
ATOM 850 C CA . LEU A 1 102 ? 8.930 3.545 1.814 1.00 93.25 102 LEU A CA 1
ATOM 851 C C . LEU A 1 102 ? 10.231 2.874 1.358 1.00 93.25 102 LEU A C 1
ATOM 853 O O . LEU A 1 102 ? 10.681 3.083 0.229 1.00 93.25 102 LEU A O 1
ATOM 857 N N . ARG A 1 103 ? 10.824 2.019 2.200 1.00 93.31 103 ARG A N 1
ATOM 858 C CA . ARG A 1 103 ? 11.999 1.221 1.822 1.00 93.31 103 ARG A CA 1
ATOM 859 C C . ARG A 1 103 ? 11.682 0.273 0.668 1.00 93.31 103 ARG A C 1
ATOM 861 O O . ARG A 1 103 ? 12.469 0.173 -0.267 1.00 93.31 103 ARG A O 1
ATOM 868 N N . ALA A 1 104 ? 10.535 -0.398 0.715 1.00 94.38 104 ALA A N 1
ATOM 869 C CA . ALA A 1 104 ? 10.087 -1.270 -0.360 1.00 94.38 104 ALA A CA 1
ATOM 870 C C . ALA A 1 104 ? 9.910 -0.486 -1.670 1.00 94.38 104 ALA A C 1
ATOM 872 O O . ALA A 1 104 ? 10.454 -0.885 -2.696 1.00 94.38 104 ALA A O 1
ATOM 873 N N . TYR A 1 105 ? 9.254 0.675 -1.624 1.00 93.19 105 TYR A N 1
ATOM 874 C CA . TYR A 1 105 ? 9.028 1.524 -2.793 1.00 93.19 105 TYR A CA 1
ATOM 875 C C . TYR A 1 105 ? 10.332 2.049 -3.405 1.00 93.19 105 TYR A C 1
ATOM 877 O O . TYR A 1 105 ? 10.545 1.943 -4.606 1.00 93.19 105 TYR A O 1
ATOM 885 N N . THR A 1 106 ? 11.243 2.555 -2.573 1.00 91.00 106 THR A N 1
ATOM 886 C CA . THR A 1 106 ? 12.556 3.057 -3.016 1.00 91.00 106 THR A CA 1
ATOM 887 C C . THR A 1 106 ? 13.511 1.958 -3.472 1.00 91.00 106 THR A C 1
ATOM 889 O O . THR A 1 106 ? 14.473 2.247 -4.177 1.00 91.00 106 THR A O 1
ATOM 892 N N . SER A 1 107 ? 13.247 0.700 -3.106 1.00 91.12 107 SER A N 1
ATOM 893 C CA . SER A 1 107 ? 13.973 -0.442 -3.661 1.00 91.12 107 SER A CA 1
ATOM 894 C C . SER A 1 107 ? 13.580 -0.744 -5.107 1.00 91.12 107 SER A C 1
ATOM 896 O O . SER A 1 107 ? 14.357 -1.393 -5.804 1.00 91.12 107 SER A O 1
ATOM 898 N N . LEU A 1 108 ? 12.402 -0.297 -5.559 1.00 89.62 108 LEU A N 1
ATOM 899 C CA . LEU A 1 108 ? 11.970 -0.415 -6.950 1.00 89.62 108 LEU A CA 1
ATOM 900 C C . LEU A 1 108 ? 12.759 0.578 -7.817 1.00 89.62 108 LEU A C 1
ATOM 902 O O . LEU A 1 108 ? 13.235 1.604 -7.335 1.00 89.62 108 LEU A O 1
ATOM 906 N N . CYS A 1 109 ? 12.910 0.279 -9.107 1.00 84.62 109 CYS A N 1
ATOM 907 C CA . CYS A 1 109 ? 13.604 1.158 -10.050 1.00 84.62 109 CYS A CA 1
ATOM 908 C C . CYS A 1 109 ? 12.783 2.437 -10.285 1.00 84.62 109 CYS A C 1
ATOM 910 O O . CYS A 1 109 ? 11.999 2.494 -11.216 1.00 84.62 109 CYS A O 1
ATOM 912 N N . LEU A 1 110 ? 12.902 3.453 -9.428 1.00 84.81 110 LEU A N 1
ATOM 913 C CA . LEU A 1 110 ? 12.119 4.685 -9.551 1.00 84.81 110 LEU A CA 1
ATOM 914 C C . LEU A 1 110 ? 12.630 5.582 -10.686 1.00 84.81 110 LEU A C 1
ATOM 916 O O . LEU A 1 110 ? 13.834 5.717 -10.911 1.00 84.81 110 LEU A O 1
ATOM 920 N N . SER A 1 111 ? 11.703 6.276 -11.348 1.00 85.19 111 SER A N 1
ATOM 921 C CA . SER A 1 111 ? 12.047 7.338 -12.293 1.00 85.19 111 SER A CA 1
ATOM 922 C C . SER A 1 111 ? 12.638 8.558 -11.572 1.00 85.19 111 SER A C 1
ATOM 924 O O . SER A 1 111 ? 12.539 8.708 -10.351 1.00 85.19 111 SER A O 1
ATOM 926 N N . LYS A 1 112 ? 13.182 9.514 -12.338 1.00 81.69 112 LYS A N 1
ATOM 927 C CA . LYS A 1 112 ? 13.680 10.795 -11.795 1.00 81.69 112 LYS A CA 1
ATOM 928 C C . LYS A 1 112 ? 12.610 11.596 -11.038 1.00 81.69 112 LYS A C 1
ATOM 930 O O . LYS A 1 112 ? 12.964 12.403 -10.187 1.00 81.69 112 LYS A O 1
ATOM 935 N N . SER A 1 113 ? 11.328 11.391 -11.348 1.00 81.00 113 SER A N 1
ATOM 936 C CA . SER A 1 113 ? 10.197 12.034 -10.666 1.00 81.00 113 SER A CA 1
ATOM 937 C C . SER A 1 113 ? 9.736 11.297 -9.405 1.00 81.00 113 SER A C 1
ATOM 939 O O . SER A 1 113 ? 8.794 11.747 -8.764 1.00 81.00 113 SER A O 1
ATOM 941 N N . GLY A 1 114 ? 10.358 10.170 -9.041 1.00 85.94 114 GLY A N 1
ATOM 942 C CA . GLY A 1 114 ? 9.950 9.370 -7.881 1.00 85.94 114 GLY A CA 1
ATOM 943 C C . GLY A 1 114 ? 8.669 8.557 -8.099 1.00 85.94 114 GLY A C 1
ATOM 944 O O . GLY A 1 114 ? 8.108 8.034 -7.139 1.00 85.94 114 GLY A O 1
ATOM 945 N N . THR A 1 115 ? 8.206 8.440 -9.345 1.00 90.94 115 THR A N 1
ATOM 946 C CA . THR A 1 115 ? 7.073 7.595 -9.754 1.00 90.94 115 THR A CA 1
ATOM 947 C C . THR A 1 115 ? 7.561 6.379 -10.538 1.00 90.94 115 THR A C 1
ATOM 949 O O . THR A 1 115 ? 8.665 6.395 -11.092 1.00 90.94 115 THR A O 1
ATOM 952 N N . LEU A 1 116 ? 6.755 5.322 -10.601 1.00 91.44 116 LEU A N 1
ATOM 953 C CA . LEU A 1 116 ? 7.036 4.143 -11.422 1.00 91.44 116 LEU A CA 1
ATOM 954 C C . LEU A 1 116 ? 6.261 4.239 -12.729 1.00 91.44 116 LEU A C 1
ATOM 956 O O . LEU A 1 116 ? 5.031 4.237 -12.709 1.00 91.44 116 LEU A O 1
ATOM 960 N N . LYS A 1 117 ? 6.958 4.302 -13.864 1.00 92.25 117 LYS A N 1
ATOM 961 C CA . LYS A 1 117 ? 6.315 4.147 -15.172 1.00 92.25 117 LYS A CA 1
ATOM 962 C C . LYS A 1 117 ? 6.481 2.717 -15.659 1.00 92.25 117 LYS A C 1
ATOM 964 O O . LYS A 1 117 ? 7.190 1.901 -15.072 1.00 92.25 117 LYS A O 1
ATOM 969 N N . LYS A 1 118 ? 5.821 2.416 -16.767 1.00 92.25 118 LYS A N 1
ATOM 970 C CA . LYS A 1 118 ? 5.831 1.088 -17.372 1.00 92.25 118 LYS A CA 1
ATOM 971 C C . LYS A 1 118 ? 7.252 0.553 -17.628 1.00 92.25 118 LYS A C 1
ATOM 973 O O . LYS A 1 118 ? 7.538 -0.587 -17.277 1.00 92.25 118 LYS A O 1
ATOM 978 N N . SER A 1 119 ? 8.161 1.384 -18.147 1.00 92.12 119 SER A N 1
ATOM 979 C CA . SER A 1 119 ? 9.575 1.032 -18.371 1.00 92.12 119 SER A CA 1
ATOM 980 C C . SER A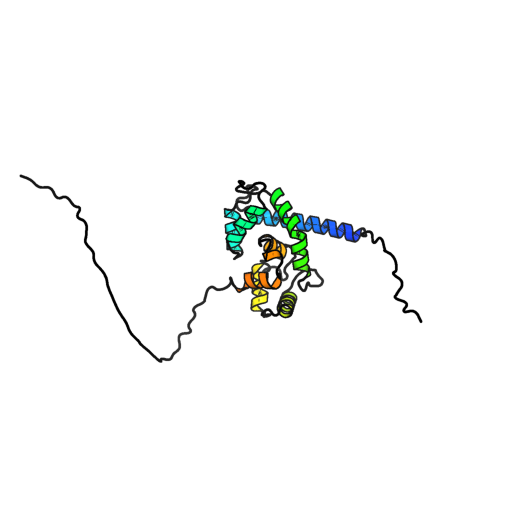 1 119 ? 10.304 0.608 -17.094 1.00 92.12 119 SER A C 1
ATOM 982 O O . SER A 1 119 ? 11.003 -0.401 -17.071 1.00 92.12 119 SER A O 1
ATOM 984 N N . GLU A 1 120 ? 10.101 1.360 -16.020 1.00 93.69 120 GLU A N 1
ATOM 985 C CA . GLU A 1 120 ? 10.681 1.143 -14.702 1.00 93.69 120 GLU A CA 1
ATOM 986 C C . GLU A 1 120 ? 10.165 -0.152 -14.064 1.00 93.69 120 GLU A C 1
ATOM 988 O O . GLU A 1 120 ? 10.921 -0.881 -13.420 1.00 93.69 120 GLU A O 1
ATOM 993 N N . ILE A 1 121 ? 8.886 -0.476 -14.277 1.00 93.25 121 ILE A N 1
ATOM 994 C CA . ILE A 1 121 ? 8.288 -1.739 -13.826 1.00 93.25 121 ILE A CA 1
ATOM 995 C C . ILE A 1 121 ? 8.930 -2.919 -14.558 1.00 93.25 121 ILE A C 1
ATOM 997 O O . ILE A 1 121 ? 9.335 -3.879 -13.906 1.00 93.25 121 ILE A O 1
ATOM 1001 N N . LEU A 1 122 ? 9.080 -2.843 -15.885 1.00 94.06 122 LEU A N 1
ATOM 1002 C CA . LEU A 1 122 ? 9.741 -3.892 -16.674 1.00 94.06 122 LEU A CA 1
ATOM 1003 C C . LEU A 1 122 ? 11.180 -4.128 -16.214 1.00 94.06 122 LEU A C 1
ATOM 1005 O O . LEU A 1 122 ? 11.597 -5.273 -16.043 1.00 94.06 122 LEU A O 1
ATOM 1009 N N . GLU A 1 123 ? 11.938 -3.054 -15.996 1.00 94.06 123 GLU A N 1
ATOM 1010 C CA . GLU A 1 123 ? 13.311 -3.145 -15.503 1.00 94.06 123 GLU A CA 1
ATOM 1011 C C . GLU A 1 123 ? 13.356 -3.758 -14.099 1.00 94.06 123 GLU A C 1
ATOM 1013 O O . GLU A 1 123 ? 14.149 -4.663 -13.836 1.00 94.06 123 GLU A O 1
ATOM 1018 N N . SER A 1 124 ? 12.446 -3.336 -13.218 1.00 93.19 124 SER A N 1
ATOM 1019 C CA . SER A 1 124 ? 12.319 -3.884 -11.869 1.00 93.19 124 SER A CA 1
ATOM 1020 C C . SER A 1 124 ? 12.008 -5.387 -11.885 1.00 93.19 124 SER A C 1
ATOM 1022 O O . SER A 1 124 ? 12.652 -6.147 -11.160 1.00 93.19 124 SER A O 1
ATOM 1024 N N . LEU A 1 125 ? 11.088 -5.839 -12.747 1.00 93.81 125 LEU A N 1
ATOM 1025 C CA . LEU A 1 125 ? 10.768 -7.260 -12.930 1.00 93.81 125 LEU A CA 1
ATOM 1026 C C . LEU A 1 125 ? 11.967 -8.047 -13.463 1.00 93.81 125 LEU A C 1
ATOM 1028 O O . LEU A 1 125 ? 12.295 -9.104 -12.926 1.00 93.81 125 LEU A O 1
ATOM 1032 N N . LYS A 1 126 ? 12.662 -7.508 -14.470 1.00 93.94 126 LYS A N 1
ATOM 1033 C CA . LYS A 1 126 ? 13.857 -8.131 -15.049 1.00 93.94 126 LYS A CA 1
ATOM 1034 C C . LYS A 1 126 ? 14.954 -8.316 -13.999 1.00 93.94 126 LYS A C 1
ATOM 1036 O O . LYS A 1 126 ? 15.555 -9.385 -13.934 1.00 93.94 126 LYS A O 1
ATOM 1041 N N . ASN A 1 127 ? 15.176 -7.309 -13.155 1.00 91.44 127 ASN A N 1
ATOM 1042 C CA . ASN A 1 127 ? 16.174 -7.350 -12.084 1.00 91.44 127 ASN A CA 1
ATOM 1043 C C . ASN A 1 127 ? 15.839 -8.379 -10.993 1.00 91.44 127 ASN A C 1
ATOM 1045 O O . ASN A 1 127 ? 16.750 -8.921 -10.374 1.00 91.44 127 ASN A O 1
ATOM 1049 N N . ALA A 1 128 ? 14.555 -8.682 -10.787 1.00 90.69 128 ALA A N 1
ATOM 1050 C CA . ALA A 1 128 ? 14.103 -9.736 -9.877 1.00 90.69 128 ALA A CA 1
ATOM 1051 C C . ALA A 1 128 ? 14.007 -11.127 -10.522 1.00 90.69 128 ALA A C 1
ATOM 1053 O O . ALA A 1 128 ? 13.624 -12.084 -9.852 1.00 90.69 128 ALA A O 1
ATOM 1054 N N . GLY A 1 129 ? 14.325 -11.263 -11.814 1.00 92.38 129 GLY A N 1
ATOM 1055 C CA . GLY A 1 129 ? 14.154 -12.523 -12.540 1.00 92.38 129 GLY A CA 1
ATOM 1056 C C . GLY A 1 129 ? 12.687 -12.918 -12.753 1.00 92.38 129 GLY A C 1
ATOM 1057 O O . GLY A 1 129 ? 12.398 -14.092 -12.978 1.00 92.38 129 GLY A O 1
ATOM 1058 N N . LEU A 1 130 ? 11.762 -11.956 -12.683 1.00 93.31 130 LEU A N 1
ATOM 1059 C CA . LEU A 1 130 ? 10.336 -12.157 -12.934 1.00 93.31 130 LEU A CA 1
ATOM 1060 C C . LEU A 1 130 ? 10.001 -11.936 -14.424 1.00 93.31 130 LEU A C 1
ATOM 1062 O O . LEU A 1 130 ? 10.740 -11.237 -15.125 1.00 93.31 130 LEU A O 1
ATOM 1066 N N . PRO A 1 131 ? 8.882 -12.491 -14.934 1.00 93.12 131 PRO A N 1
ATOM 1067 C CA . PRO A 1 131 ? 8.461 -12.312 -16.325 1.00 93.12 131 PRO A CA 1
ATOM 1068 C C . PRO A 1 131 ? 8.170 -10.843 -16.695 1.00 93.12 131 PRO A C 1
ATOM 1070 O O . PRO A 1 131 ? 7.054 -10.345 -16.536 1.00 93.12 131 PRO A O 1
ATOM 1073 N N . ALA A 1 132 ? 9.182 -10.155 -17.226 1.00 92.75 132 ALA A N 1
ATOM 1074 C CA . ALA A 1 132 ? 9.122 -8.759 -17.652 1.00 92.75 132 ALA A CA 1
ATOM 1075 C C . ALA A 1 132 ? 8.571 -8.631 -19.082 1.00 92.75 132 ALA A C 1
ATOM 1077 O O . ALA A 1 132 ? 9.327 -8.521 -20.048 1.00 92.75 132 ALA A O 1
ATOM 1078 N N . ASN A 1 133 ? 7.246 -8.669 -19.219 1.00 92.81 133 ASN A N 1
ATOM 1079 C CA . ASN A 1 133 ? 6.546 -8.394 -20.472 1.00 92.81 133 ASN A CA 1
ATOM 1080 C C . ASN A 1 133 ? 5.529 -7.258 -20.291 1.00 92.81 133 ASN A C 1
ATOM 1082 O O . ASN A 1 133 ? 5.199 -6.863 -19.170 1.00 92.81 133 ASN A O 1
ATOM 1086 N N . GLU A 1 134 ? 5.047 -6.732 -21.414 1.00 92.19 134 GLU A N 1
ATOM 1087 C CA . GLU A 1 134 ? 4.175 -5.561 -21.406 1.00 92.19 134 GLU A CA 1
ATOM 1088 C C . GLU A 1 134 ? 2.817 -5.821 -20.767 1.00 92.19 134 GLU A C 1
ATOM 1090 O O . GLU A 1 134 ? 2.312 -4.951 -20.057 1.00 92.19 134 GLU A O 1
ATOM 1095 N N . ASP A 1 135 ? 2.261 -7.014 -20.955 1.00 91.19 135 ASP A N 1
ATOM 1096 C CA . ASP A 1 135 ? 0.969 -7.390 -20.385 1.00 91.19 135 ASP A CA 1
ATOM 1097 C C . ASP A 1 135 ? 1.032 -7.449 -18.855 1.00 91.19 135 ASP A C 1
ATOM 1099 O O . ASP A 1 135 ? 0.148 -6.927 -18.175 1.00 91.19 135 ASP A O 1
ATOM 1103 N N . ASN A 1 136 ? 2.117 -7.996 -18.301 1.00 92.12 136 ASN A N 1
ATOM 1104 C CA . ASN A 1 136 ? 2.354 -8.060 -16.862 1.00 92.12 136 ASN A CA 1
ATOM 1105 C C . ASN A 1 136 ? 2.584 -6.670 -16.268 1.00 92.12 136 ASN A C 1
ATOM 1107 O O . ASN A 1 136 ? 2.016 -6.355 -15.224 1.00 92.12 136 ASN A O 1
ATOM 1111 N N . ALA A 1 137 ? 3.377 -5.820 -16.929 1.00 91.69 137 ALA A N 1
ATOM 1112 C CA . ALA A 1 137 ? 3.598 -4.452 -16.466 1.00 91.69 137 ALA A CA 1
ATOM 1113 C C . ALA A 1 137 ? 2.287 -3.649 -16.456 1.00 91.69 137 ALA A C 1
ATOM 1115 O O . ALA A 1 137 ? 1.990 -2.968 -15.474 1.00 91.69 137 ALA A O 1
ATOM 1116 N N . VAL A 1 138 ? 1.467 -3.786 -17.504 1.00 90.44 138 VAL A N 1
ATOM 1117 C CA . VAL A 1 138 ? 0.132 -3.178 -17.560 1.00 90.44 138 VAL A CA 1
ATOM 1118 C C . VAL A 1 138 ? -0.755 -3.735 -16.450 1.00 90.44 138 VAL A C 1
ATOM 1120 O O . VAL A 1 138 ? -1.332 -2.947 -15.709 1.00 90.44 138 VAL A O 1
ATOM 1123 N N . ALA A 1 139 ? -0.831 -5.057 -16.269 1.00 91.19 139 ALA A N 1
ATOM 1124 C CA . ALA A 1 139 ? -1.624 -5.680 -15.205 1.00 91.19 139 ALA A CA 1
ATOM 1125 C C . ALA A 1 139 ? -1.230 -5.172 -13.808 1.00 91.19 139 ALA A C 1
ATOM 1127 O O . ALA A 1 139 ? -2.098 -4.881 -12.985 1.00 91.19 139 ALA A O 1
ATOM 1128 N N . MET A 1 140 ? 0.069 -5.003 -13.557 1.00 92.31 140 MET A N 1
ATOM 1129 C CA . MET A 1 140 ? 0.596 -4.447 -12.312 1.00 92.31 140 MET A CA 1
ATOM 1130 C C . MET A 1 140 ? 0.199 -2.980 -12.102 1.00 92.31 140 MET A C 1
ATOM 1132 O O . MET A 1 140 ? -0.183 -2.621 -10.987 1.00 92.31 140 MET A O 1
ATOM 1136 N N . MET A 1 141 ? 0.226 -2.148 -13.150 1.00 92.06 141 MET A N 1
ATOM 1137 C CA . MET A 1 141 ? -0.280 -0.767 -13.089 1.00 92.06 141 MET A CA 1
ATOM 1138 C C . MET A 1 141 ? -1.789 -0.722 -12.821 1.00 92.06 141 MET A C 1
ATOM 1140 O O . MET A 1 141 ? -2.220 -0.027 -11.898 1.00 92.06 141 MET A O 1
ATOM 1144 N N . ARG A 1 142 ? -2.577 -1.528 -13.551 1.00 89.44 142 ARG A N 1
ATOM 1145 C CA . ARG A 1 142 ? -4.037 -1.650 -13.371 1.00 89.44 142 ARG A CA 1
ATOM 1146 C C . ARG A 1 142 ? -4.397 -2.012 -11.941 1.00 89.44 142 ARG A C 1
ATOM 1148 O O . ARG A 1 142 ? -5.313 -1.452 -11.351 1.00 89.44 142 ARG A O 1
ATOM 1155 N N . PHE A 1 143 ? -3.653 -2.960 -11.374 1.00 90.81 143 PHE A N 1
ATOM 1156 C CA . PHE A 1 143 ? -3.881 -3.472 -10.029 1.00 90.81 143 PHE A CA 1
ATOM 1157 C C . PHE A 1 143 ? -3.801 -2.379 -8.952 1.00 90.81 143 PHE A C 1
ATOM 1159 O O . PHE A 1 143 ? -4.517 -2.443 -7.954 1.00 90.81 143 PHE A O 1
ATOM 1166 N N . LEU A 1 144 ? -2.969 -1.356 -9.161 1.00 90.50 144 LEU A N 1
ATOM 1167 C CA . LEU A 1 144 ? -2.846 -0.213 -8.256 1.00 90.50 144 LEU A CA 1
ATOM 1168 C C . LEU A 1 144 ? -3.707 0.986 -8.677 1.00 90.50 144 LEU A C 1
ATOM 1170 O O . LEU A 1 144 ? -3.473 2.086 -8.188 1.00 90.50 144 LEU A O 1
ATOM 1174 N N . ASN A 1 145 ? -4.702 0.781 -9.548 1.00 81.06 145 ASN A N 1
ATOM 1175 C CA . ASN A 1 145 ? -5.579 1.812 -10.113 1.00 81.06 145 ASN A CA 1
ATOM 1176 C C . ASN A 1 145 ? -4.838 2.930 -10.872 1.00 81.06 145 ASN A C 1
ATOM 1178 O O . ASN A 1 145 ? -5.371 4.022 -11.038 1.00 81.06 145 ASN A O 1
ATOM 1182 N N . ALA A 1 146 ? -3.640 2.651 -11.393 1.00 73.38 146 ALA A N 1
ATOM 1183 C CA . ALA A 1 146 ? -2.871 3.585 -12.215 1.00 73.38 146 ALA A CA 1
ATOM 1184 C C . ALA A 1 146 ? -3.167 3.402 -13.719 1.00 73.38 146 ALA A C 1
ATOM 1186 O O . ALA A 1 146 ? -2.271 3.476 -14.551 1.00 73.38 146 ALA A O 1
ATOM 1187 N N . ASP A 1 147 ? -4.416 3.098 -14.087 1.00 62.66 147 ASP A N 1
ATOM 1188 C CA . ASP A 1 147 ? -4.818 2.991 -15.500 1.00 62.66 147 ASP A CA 1
ATOM 1189 C C . ASP A 1 147 ? -5.034 4.367 -16.141 1.00 62.66 147 ASP A C 1
ATOM 1191 O O . ASP A 1 147 ? -4.751 4.560 -17.321 1.00 62.66 147 ASP A O 1
ATOM 1195 N N . SER A 1 148 ? -5.530 5.334 -15.363 1.00 61.38 148 SER A N 1
ATOM 1196 C CA . SER A 1 148 ? -5.685 6.728 -15.796 1.00 61.38 148 SER A CA 1
ATOM 1197 C C . SER A 1 148 ? -4.411 7.550 -15.618 1.00 61.38 148 SER A C 1
ATOM 1199 O O . SER A 1 148 ? -4.228 8.561 -16.290 1.00 61.38 148 SER A O 1
ATOM 1201 N N . GLU A 1 149 ? -3.547 7.137 -14.694 1.00 62.59 149 GLU A N 1
ATOM 1202 C CA . GLU A 1 149 ? -2.282 7.795 -14.400 1.00 62.59 149 GLU A CA 1
ATOM 1203 C C . GLU A 1 149 ? -1.157 6.999 -15.063 1.00 62.59 149 GLU A C 1
ATOM 1205 O O . GLU A 1 149 ? -0.859 5.887 -14.651 1.00 62.59 149 GLU A O 1
ATOM 1210 N N . GLU A 1 150 ? -0.481 7.558 -16.072 1.00 82.06 150 GLU A N 1
ATOM 1211 C CA . GLU A 1 150 ? 0.624 6.899 -16.805 1.00 82.06 150 GLU A CA 1
ATOM 1212 C C . GLU A 1 150 ? 1.829 6.487 -15.919 1.00 82.06 150 GLU A C 1
ATOM 1214 O O . GLU A 1 150 ? 2.850 5.989 -16.407 1.00 82.06 150 GLU A O 1
ATOM 1219 N N . SER A 1 151 ? 1.743 6.712 -14.606 1.00 89.50 151 SER A N 1
ATOM 1220 C CA . SER A 1 151 ? 2.724 6.309 -13.613 1.00 89.50 151 SER A CA 1
ATOM 1221 C C . SER A 1 151 ? 2.073 6.023 -12.263 1.00 89.50 151 SER A C 1
ATOM 1223 O O . SER A 1 151 ? 1.127 6.695 -11.869 1.00 89.50 151 SER A O 1
ATOM 1225 N N . ILE A 1 152 ? 2.651 5.097 -11.508 1.00 91.75 152 ILE A N 1
ATOM 1226 C CA . ILE A 1 152 ? 2.248 4.784 -10.138 1.00 91.75 152 ILE A CA 1
ATOM 1227 C C . ILE A 1 152 ? 2.990 5.724 -9.188 1.00 91.75 152 ILE A C 1
ATOM 1229 O O . ILE A 1 152 ? 4.226 5.779 -9.183 1.00 91.75 152 ILE A O 1
ATOM 1233 N N . SER A 1 153 ? 2.232 6.456 -8.375 1.00 92.00 153 SER A N 1
ATOM 1234 C CA . SER A 1 153 ? 2.770 7.276 -7.286 1.00 92.00 153 SER A CA 1
ATOM 1235 C C . SER A 1 153 ? 3.007 6.460 -6.010 1.00 92.00 153 SER A C 1
ATOM 1237 O O . SER A 1 153 ? 2.529 5.331 -5.861 1.00 92.00 153 SER A O 1
ATOM 1239 N N . TYR A 1 154 ? 3.711 7.056 -5.045 1.00 92.81 154 TYR A N 1
ATOM 1240 C CA . TYR A 1 154 ? 3.936 6.421 -3.749 1.00 92.81 154 TYR A CA 1
ATOM 1241 C C . TYR A 1 154 ? 2.621 6.084 -3.023 1.00 92.81 154 TYR A C 1
ATOM 1243 O O . TYR A 1 154 ? 2.506 4.990 -2.479 1.00 92.81 154 TYR A O 1
ATOM 1251 N N . GLY A 1 155 ? 1.611 6.962 -3.070 1.00 92.12 155 GLY A N 1
ATOM 1252 C CA . GLY A 1 155 ? 0.296 6.732 -2.456 1.00 92.12 155 GLY A CA 1
ATOM 1253 C C . GLY A 1 155 ? -0.391 5.458 -2.958 1.00 92.12 155 GLY A C 1
ATOM 1254 O O . GLY A 1 155 ? -0.826 4.640 -2.147 1.00 92.12 155 GLY A O 1
ATOM 1255 N N . HIS A 1 156 ? -0.387 5.224 -4.275 1.00 92.75 156 HIS A N 1
ATOM 1256 C CA . HIS A 1 156 ? -0.947 4.012 -4.887 1.00 92.75 156 HIS A CA 1
ATOM 1257 C C . HIS A 1 156 ? -0.291 2.738 -4.344 1.00 92.75 156 HIS A C 1
ATOM 1259 O O . HIS A 1 156 ? -0.966 1.826 -3.861 1.00 92.75 156 HIS A O 1
ATOM 1265 N N . PHE A 1 157 ? 1.044 2.695 -4.382 1.00 94.50 157 PHE A N 1
ATOM 1266 C CA . PHE A 1 157 ? 1.810 1.551 -3.896 1.00 94.50 157 PHE A CA 1
ATOM 1267 C C . PHE A 1 157 ? 1.645 1.355 -2.386 1.00 94.50 157 PHE A C 1
ATOM 1269 O O . PHE A 1 157 ? 1.461 0.234 -1.907 1.00 94.50 157 PHE A O 1
ATOM 1276 N N . ARG A 1 158 ? 1.659 2.450 -1.624 1.00 94.81 158 ARG A N 1
ATOM 1277 C CA . ARG A 1 158 ? 1.530 2.425 -0.171 1.00 94.81 158 ARG A CA 1
ATOM 1278 C C . ARG A 1 158 ? 0.173 1.899 0.272 1.00 94.81 158 ARG A C 1
ATOM 1280 O O . ARG A 1 158 ? 0.137 1.088 1.191 1.00 94.81 158 ARG A O 1
ATOM 1287 N N . ASN A 1 159 ? -0.918 2.293 -0.385 1.00 94.62 159 ASN A N 1
ATOM 1288 C CA . ASN A 1 159 ? -2.259 1.811 -0.043 1.00 94.62 159 ASN A CA 1
ATOM 1289 C C . ASN A 1 159 ? -2.366 0.287 -0.219 1.00 94.62 159 ASN A C 1
ATOM 1291 O O . ASN A 1 159 ? -2.902 -0.396 0.651 1.00 94.62 159 ASN A O 1
ATOM 1295 N N . PHE A 1 160 ? -1.771 -0.267 -1.281 1.00 94.62 160 PHE A N 1
ATOM 1296 C CA . PHE A 1 160 ? -1.658 -1.718 -1.450 1.00 94.62 160 PHE A CA 1
ATOM 1297 C C . PHE A 1 160 ? -0.828 -2.373 -0.341 1.00 94.62 160 PHE A C 1
ATOM 1299 O O . PHE A 1 160 ? -1.300 -3.301 0.315 1.00 94.62 160 PHE A O 1
ATOM 1306 N N . MET A 1 161 ? 0.385 -1.877 -0.093 1.00 95.44 161 MET A N 1
ATOM 1307 C CA . MET A 1 161 ? 1.272 -2.458 0.916 1.00 95.44 161 MET A CA 1
ATOM 1308 C C . MET A 1 161 ? 0.685 -2.366 2.331 1.00 95.44 161 MET A C 1
ATOM 1310 O O . MET A 1 161 ? 0.878 -3.268 3.144 1.00 95.44 161 MET A O 1
ATOM 1314 N N . LEU A 1 162 ? -0.077 -1.313 2.642 1.00 95.62 162 LEU A N 1
ATOM 1315 C CA . LEU A 1 162 ? -0.698 -1.132 3.953 1.00 95.62 162 LEU A CA 1
ATOM 1316 C C . LEU A 1 162 ? -1.667 -2.276 4.291 1.00 95.62 162 LEU A C 1
ATOM 1318 O O . LEU A 1 162 ? -1.721 -2.706 5.449 1.00 95.62 162 LEU A O 1
ATOM 1322 N N . LEU A 1 163 ? -2.366 -2.804 3.283 1.00 95.38 163 LEU A N 1
ATOM 1323 C CA . LEU A 1 163 ? -3.304 -3.924 3.403 1.00 95.38 163 LEU A CA 1
ATOM 1324 C C . LEU A 1 163 ? -2.615 -5.281 3.604 1.00 95.38 163 LEU A C 1
ATOM 1326 O O . LEU A 1 163 ? -3.263 -6.232 4.041 1.00 95.38 163 LEU A O 1
ATOM 1330 N N . LEU A 1 164 ? -1.314 -5.384 3.320 1.00 94.75 164 LEU A N 1
ATOM 1331 C CA . LEU A 1 164 ? -0.576 -6.630 3.481 1.00 94.75 164 LEU A CA 1
ATOM 1332 C C . LEU A 1 164 ? -0.275 -6.928 4.958 1.00 94.75 164 LEU A C 1
ATOM 1334 O O . LEU A 1 164 ? 0.065 -6.020 5.729 1.00 94.75 164 LEU A O 1
ATOM 1338 N N . PRO A 1 165 ? -0.333 -8.202 5.367 1.00 92.94 165 PRO A N 1
ATOM 1339 C CA . PRO A 1 165 ? 0.219 -8.670 6.632 1.00 92.94 165 PRO A CA 1
ATOM 1340 C C . PRO A 1 165 ? 1.689 -8.296 6.869 1.00 92.94 165 PRO A C 1
ATOM 1342 O O . PRO A 1 165 ? 2.460 -8.063 5.938 1.00 92.94 165 PRO A O 1
ATOM 1345 N N . SER A 1 166 ? 2.094 -8.232 8.142 1.00 88.56 166 SER A N 1
ATOM 1346 C CA . SER A 1 166 ? 3.451 -7.809 8.528 1.00 88.56 166 SER A CA 1
ATOM 1347 C C . SER A 1 166 ? 4.564 -8.755 8.074 1.00 88.56 166 SER A C 1
ATOM 1349 O O . SER A 1 166 ? 5.675 -8.290 7.844 1.00 88.56 166 SER A O 1
ATOM 1351 N N . ASP A 1 167 ? 4.284 -10.052 7.987 1.00 88.44 167 ASP A N 1
ATOM 1352 C CA . ASP A 1 167 ? 5.195 -11.072 7.456 1.00 88.44 167 ASP A CA 1
ATOM 1353 C C . ASP A 1 167 ? 5.461 -10.841 5.965 1.00 88.44 167 ASP A C 1
ATOM 1355 O O . ASP A 1 167 ? 6.618 -10.782 5.554 1.00 88.44 167 ASP A O 1
ATOM 1359 N N . ARG A 1 168 ? 4.408 -10.571 5.185 1.00 91.44 168 ARG A N 1
ATOM 1360 C CA . ARG A 1 168 ? 4.534 -10.271 3.752 1.00 91.44 168 ARG A CA 1
ATOM 1361 C C . ARG A 1 168 ? 5.256 -8.951 3.495 1.00 91.44 168 ARG A C 1
ATOM 1363 O O . ARG A 1 168 ? 6.017 -8.843 2.547 1.00 91.44 168 ARG A O 1
ATOM 1370 N N . LEU A 1 169 ? 5.107 -7.951 4.365 1.00 89.12 169 LEU A N 1
ATOM 1371 C CA . LEU A 1 169 ? 5.826 -6.675 4.226 1.00 89.12 169 LEU A CA 1
ATOM 1372 C C . LEU A 1 169 ? 7.363 -6.797 4.220 1.00 89.12 169 LEU A C 1
ATOM 1374 O O . LEU A 1 169 ? 8.025 -5.837 3.833 1.00 89.12 169 LEU A O 1
ATOM 1378 N N . GLN A 1 170 ? 7.930 -7.922 4.671 1.00 87.38 170 GLN A N 1
ATOM 1379 C CA . GLN A 1 170 ? 9.381 -8.153 4.671 1.00 87.38 170 GLN A CA 1
ATOM 1380 C C . GLN A 1 170 ? 9.903 -8.827 3.398 1.00 87.38 170 GLN A C 1
ATOM 1382 O O . GLN A 1 170 ? 11.116 -8.913 3.211 1.00 87.38 170 GLN A O 1
ATOM 1387 N N . GLU A 1 171 ? 9.020 -9.336 2.546 1.00 91.81 171 GLU A N 1
ATOM 1388 C CA . GLU A 1 171 ? 9.425 -10.015 1.320 1.00 91.81 171 GLU A CA 1
ATOM 1389 C C . GLU A 1 171 ? 9.708 -9.014 0.191 1.00 91.81 171 GLU A C 1
ATOM 1391 O O . GLU A 1 171 ? 9.497 -7.807 0.335 1.00 91.81 171 GLU A O 1
ATOM 1396 N N . ASP A 1 172 ? 10.203 -9.505 -0.951 1.00 92.38 172 ASP A N 1
ATOM 1397 C CA . ASP A 1 172 ? 10.471 -8.636 -2.098 1.00 92.38 172 ASP A CA 1
ATOM 1398 C C . ASP A 1 172 ? 9.156 -8.013 -2.603 1.00 92.38 172 ASP A C 1
ATOM 1400 O O . ASP A 1 172 ? 8.261 -8.748 -3.049 1.00 92.38 172 ASP A O 1
ATOM 1404 N N . PRO A 1 173 ? 9.022 -6.670 -2.584 1.00 93.50 173 PRO A N 1
ATOM 1405 C CA . PRO A 1 173 ? 7.813 -6.001 -3.051 1.00 93.50 173 PRO A CA 1
ATOM 1406 C C . PRO A 1 173 ? 7.458 -6.340 -4.496 1.00 93.50 173 PRO A C 1
ATOM 1408 O O . PRO A 1 173 ? 6.278 -6.342 -4.845 1.00 93.50 173 PRO A O 1
ATOM 1411 N N . ARG A 1 174 ? 8.452 -6.648 -5.338 1.00 93.19 174 ARG A N 1
ATOM 1412 C CA . ARG A 1 174 ? 8.230 -7.021 -6.742 1.00 93.19 174 ARG A CA 1
ATOM 1413 C C . ARG A 1 174 ? 7.469 -8.328 -6.847 1.00 93.19 174 ARG A C 1
ATOM 1415 O O . ARG A 1 174 ? 6.494 -8.397 -7.584 1.00 93.19 174 ARG A O 1
ATOM 1422 N N . SER A 1 175 ? 7.893 -9.330 -6.083 1.00 92.38 175 SER A N 1
ATOM 1423 C CA . SER A 1 175 ? 7.293 -10.661 -6.082 1.00 92.38 175 SER A CA 1
ATOM 1424 C C . SER A 1 175 ? 5.859 -10.616 -5.574 1.00 92.38 175 SER A C 1
ATOM 1426 O O . SER A 1 175 ? 4.974 -11.161 -6.225 1.00 92.38 175 SER A O 1
ATOM 1428 N N . ILE A 1 176 ? 5.601 -9.909 -4.469 1.00 92.69 176 ILE A N 1
ATOM 1429 C CA . ILE A 1 176 ? 4.246 -9.821 -3.904 1.00 92.69 176 ILE A CA 1
ATOM 1430 C C . ILE A 1 176 ? 3.308 -9.041 -4.820 1.00 92.69 176 ILE A C 1
ATOM 1432 O O . ILE A 1 176 ? 2.169 -9.451 -5.044 1.00 92.69 176 ILE A O 1
ATOM 1436 N N . TRP A 1 177 ? 3.769 -7.910 -5.352 1.00 93.56 177 TRP A N 1
ATOM 1437 C CA . TRP A 1 177 ? 2.962 -7.107 -6.260 1.00 93.56 177 TRP A CA 1
ATOM 1438 C C . TRP A 1 177 ? 2.686 -7.855 -7.569 1.00 93.56 177 TRP A C 1
ATOM 1440 O O . TRP A 1 177 ? 1.545 -7.874 -8.029 1.00 93.56 177 TRP A O 1
ATOM 1450 N N . PHE A 1 178 ? 3.692 -8.532 -8.128 1.00 92.88 178 PHE A N 1
ATOM 1451 C CA . PHE A 1 178 ? 3.533 -9.378 -9.308 1.00 92.88 178 PHE A CA 1
ATOM 1452 C C . PHE A 1 178 ? 2.542 -10.519 -9.052 1.00 92.88 178 PHE A C 1
ATOM 1454 O O . PHE A 1 178 ? 1.629 -10.719 -9.850 1.00 92.88 178 PHE A O 1
ATOM 1461 N N . GLU A 1 179 ? 2.672 -11.230 -7.928 1.00 91.12 179 GLU A N 1
ATOM 1462 C CA . GLU A 1 179 ? 1.751 -12.296 -7.517 1.00 91.12 179 GLU A CA 1
ATOM 1463 C C . GLU A 1 179 ? 0.310 -11.771 -7.444 1.00 91.12 179 GLU A C 1
ATOM 1465 O O . GLU A 1 179 ? -0.585 -12.322 -8.085 1.00 91.12 179 GLU A O 1
ATOM 1470 N N . ALA A 1 180 ? 0.087 -10.661 -6.737 1.00 90.00 180 ALA A N 1
ATOM 1471 C CA . ALA A 1 180 ? -1.241 -10.077 -6.573 1.00 90.00 180 ALA A CA 1
ATOM 1472 C C . ALA A 1 180 ? -1.854 -9.608 -7.907 1.00 90.00 180 ALA A C 1
ATOM 1474 O O . ALA A 1 180 ? -3.047 -9.803 -8.147 1.00 90.00 180 ALA A O 1
ATOM 1475 N N . ALA A 1 181 ? -1.038 -9.033 -8.795 1.00 89.31 181 ALA A N 1
ATOM 1476 C CA . ALA A 1 181 ? -1.492 -8.515 -10.080 1.00 89.31 181 ALA A CA 1
ATOM 1477 C C . ALA A 1 181 ? -1.755 -9.608 -11.130 1.00 89.31 181 ALA A C 1
ATOM 1479 O O . ALA A 1 181 ? -2.657 -9.453 -11.952 1.00 89.31 181 ALA A O 1
ATOM 1480 N N . THR A 1 182 ? -0.983 -10.701 -11.116 1.00 83.50 182 THR A N 1
ATOM 1481 C CA . THR A 1 182 ? -0.986 -11.704 -12.200 1.00 83.50 182 THR A CA 1
ATOM 1482 C C . THR A 1 182 ? -1.654 -13.023 -11.817 1.00 83.50 182 THR A C 1
ATOM 1484 O O . THR A 1 182 ? -2.375 -13.595 -12.630 1.00 83.50 182 THR A O 1
ATOM 1487 N N . VAL A 1 183 ? -1.502 -13.498 -10.577 1.00 69.62 183 VAL A N 1
ATOM 1488 C CA . VAL A 1 183 ? -2.041 -14.805 -10.148 1.00 69.62 183 VAL A CA 1
ATOM 1489 C C . VAL A 1 183 ? -3.549 -14.735 -9.894 1.00 69.62 183 VAL A C 1
ATOM 1491 O O . VAL A 1 183 ? -4.255 -15.728 -10.059 1.00 69.62 183 VAL A O 1
ATOM 1494 N N . VAL A 1 184 ? -4.083 -13.552 -9.572 1.00 54.06 184 VAL A N 1
ATOM 1495 C CA . VAL A 1 184 ? -5.529 -13.334 -9.357 1.00 54.06 184 VAL A CA 1
ATOM 1496 C C . VAL A 1 184 ? -6.236 -12.799 -10.618 1.00 54.06 184 VAL A C 1
ATOM 1498 O O . VAL A 1 184 ? -7.406 -12.409 -10.593 1.00 54.06 184 VAL A O 1
ATOM 1501 N N . ALA A 1 185 ? -5.546 -12.799 -11.760 1.00 45.78 185 ALA A N 1
ATOM 1502 C CA . ALA A 1 185 ? -6.081 -12.423 -13.065 1.00 45.78 185 ALA A CA 1
ATOM 1503 C C . ALA A 1 185 ? -6.259 -13.649 -13.977 1.00 45.78 185 ALA A C 1
ATOM 1505 O O . ALA A 1 185 ? -5.748 -13.684 -15.088 1.00 45.78 185 ALA A O 1
ATOM 1506 N N . VAL A 1 186 ? -7.019 -14.651 -13.526 1.00 36.53 186 VAL A N 1
ATOM 1507 C CA . VAL A 1 186 ? -7.538 -15.698 -14.420 1.00 36.53 186 VAL A CA 1
ATOM 1508 C C . VAL A 1 186 ? -9.038 -15.879 -14.183 1.00 36.53 186 VAL A C 1
ATOM 1510 O O . VAL A 1 186 ? -9.435 -16.620 -13.288 1.00 36.53 186 VAL A O 1
ATOM 1513 N N . PRO A 1 187 ? -9.920 -15.278 -14.993 1.00 36.69 187 PRO A N 1
ATOM 1514 C CA . PRO A 1 187 ? -10.992 -16.065 -15.567 1.00 36.69 187 PRO A CA 1
ATOM 1515 C C . PRO A 1 187 ? -10.392 -16.873 -16.731 1.00 36.69 187 PRO A C 1
ATOM 1517 O O . PRO A 1 187 ? -9.778 -16.280 -17.620 1.00 36.69 187 PRO A O 1
ATOM 1520 N N . PRO A 1 188 ? -10.525 -18.210 -16.774 1.00 38.72 188 PRO A N 1
ATOM 1521 C CA . PRO A 1 188 ? -10.195 -18.925 -17.991 1.00 38.72 188 PRO A CA 1
ATOM 1522 C C . PRO A 1 188 ? -11.229 -18.515 -19.043 1.00 38.72 188 PRO A C 1
ATOM 1524 O O . PRO A 1 188 ? -12.397 -18.894 -18.950 1.00 38.72 188 PRO A O 1
ATOM 1527 N N . ALA A 1 189 ? -10.820 -17.744 -20.048 1.00 39.56 189 ALA A N 1
ATOM 1528 C CA . ALA A 1 189 ? -11.547 -17.746 -21.305 1.00 39.56 189 ALA A CA 1
ATOM 1529 C C . ALA A 1 189 ? -11.290 -19.118 -21.938 1.00 39.56 189 ALA A C 1
ATOM 1531 O O . ALA A 1 189 ? -10.262 -19.354 -22.572 1.00 39.56 189 ALA A O 1
ATOM 1532 N N . VAL A 1 190 ? -12.200 -20.062 -21.695 1.00 52.03 190 VAL A N 1
ATOM 1533 C CA . VAL A 1 190 ? -12.348 -21.223 -22.569 1.00 52.03 190 VAL A CA 1
ATOM 1534 C C . VAL A 1 190 ? -12.896 -20.684 -23.883 1.00 52.03 190 VAL A C 1
ATOM 1536 O O . VAL A 1 190 ? -14.101 -20.626 -24.095 1.00 52.03 190 VAL A O 1
ATOM 1539 N N . GLU A 1 191 ? -11.997 -20.267 -24.763 1.00 43.72 191 GLU A N 1
ATOM 1540 C CA . GLU A 1 191 ? -12.274 -20.194 -26.188 1.00 43.72 191 GLU A CA 1
ATOM 1541 C C . GLU A 1 191 ? -11.496 -21.333 -26.827 1.00 43.72 191 GLU A C 1
ATOM 1543 O O . GLU A 1 191 ? -10.313 -21.221 -27.131 1.00 43.72 191 GLU A O 1
ATOM 1548 N N . ILE A 1 192 ? -12.160 -22.480 -26.956 1.00 44.25 192 ILE A N 1
ATOM 1549 C CA . ILE A 1 192 ? -11.719 -23.519 -27.880 1.00 44.25 192 ILE A CA 1
ATOM 1550 C C . ILE A 1 192 ? -12.123 -23.008 -29.266 1.00 44.25 192 ILE A C 1
ATOM 1552 O O . ILE A 1 192 ? -13.327 -22.920 -29.531 1.00 44.25 192 ILE A O 1
ATOM 1556 N N . PRO A 1 193 ? -11.181 -22.679 -30.167 1.00 37.03 193 PRO A N 1
ATOM 1557 C CA . PRO A 1 193 ? -11.535 -22.406 -31.546 1.00 37.03 193 PRO A CA 1
ATOM 1558 C C . PRO A 1 193 ? -12.053 -23.712 -32.148 1.00 37.03 193 PRO A C 1
ATOM 1560 O O . PRO A 1 193 ? -11.361 -24.733 -32.170 1.00 37.03 193 PRO A O 1
ATOM 1563 N N . ALA A 1 194 ? -13.302 -23.694 -32.602 1.00 49.00 194 ALA A N 1
ATOM 1564 C CA . ALA A 1 194 ? -13.887 -24.783 -33.363 1.00 49.00 194 ALA A CA 1
ATOM 1565 C C . ALA A 1 194 ? -13.049 -25.025 -34.631 1.00 49.00 194 ALA A C 1
ATOM 1567 O O . ALA A 1 194 ? -12.950 -24.136 -35.475 1.00 49.00 194 ALA A O 1
ATOM 1568 N N . GLY A 1 195 ? -12.451 -26.216 -34.783 1.00 38.44 195 GLY A N 1
ATOM 1569 C CA . GLY A 1 195 ? -11.724 -26.518 -36.019 1.00 38.44 195 GLY A CA 1
ATOM 1570 C C . GLY A 1 195 ? -10.857 -27.778 -36.095 1.00 38.44 195 GLY A C 1
ATOM 1571 O O . GLY A 1 195 ? -9.725 -27.661 -36.538 1.00 38.44 195 GLY A O 1
ATOM 1572 N N . SER A 1 196 ? -11.408 -28.970 -35.809 1.00 41.16 196 SER A N 1
ATOM 1573 C CA . SER A 1 196 ? -10.909 -30.305 -36.250 1.00 41.16 196 SER A CA 1
ATOM 1574 C C . SER A 1 196 ? -9.533 -30.769 -35.696 1.00 41.16 196 SER A C 1
ATOM 1576 O O . SER A 1 196 ? -8.657 -29.966 -35.433 1.00 41.16 196 SER A O 1
ATOM 1578 N N . VAL A 1 197 ? -9.220 -32.045 -35.438 1.00 42.47 197 VAL A N 1
ATOM 1579 C CA . VAL A 1 197 ? -9.682 -33.333 -35.977 1.00 42.47 197 VAL A CA 1
ATOM 1580 C C . VAL A 1 197 ? -9.477 -34.433 -34.911 1.00 42.47 197 VAL A C 1
ATOM 1582 O O . VAL A 1 197 ? -8.609 -34.329 -34.048 1.00 42.47 197 VAL A O 1
ATOM 1585 N N . LEU A 1 198 ? -10.270 -35.503 -35.007 1.00 52.03 198 LEU A N 1
ATOM 1586 C CA . LEU A 1 198 ? -10.293 -36.707 -34.170 1.00 52.03 198 LEU A CA 1
ATOM 1587 C C . LEU A 1 198 ? -8.934 -37.400 -33.925 1.00 52.03 198 LEU A C 1
ATOM 1589 O O . LEU A 1 198 ? -8.154 -37.575 -34.860 1.00 52.03 198 LEU A O 1
ATOM 1593 N N . ARG A 1 199 ? -8.788 -37.968 -32.713 1.00 46.84 199 ARG A N 1
ATOM 1594 C CA . ARG A 1 199 ? -8.407 -39.376 -32.392 1.00 46.84 199 ARG A CA 1
ATOM 1595 C C . ARG A 1 199 ? -8.403 -39.541 -30.856 1.00 46.84 199 ARG A C 1
ATOM 1597 O O . ARG A 1 199 ? -7.596 -38.909 -30.194 1.00 46.84 199 ARG A O 1
ATOM 1604 N N . SER A 1 200 ? -9.466 -40.103 -30.260 1.00 47.75 200 SER A N 1
ATOM 1605 C CA . SER A 1 200 ? -9.586 -41.503 -29.758 1.00 47.75 200 SER A CA 1
ATOM 1606 C C . SER A 1 200 ? -8.701 -41.769 -28.523 1.00 47.75 200 SER A C 1
ATOM 1608 O O . SER A 1 200 ? -7.531 -41.430 -28.552 1.00 47.75 200 SER A O 1
ATOM 1610 N N . ALA A 1 201 ? -9.138 -42.352 -27.402 1.00 54.47 201 ALA A N 1
ATOM 1611 C CA . ALA A 1 201 ? -10.160 -43.369 -27.113 1.00 54.47 201 ALA A CA 1
ATOM 1612 C C . ALA A 1 201 ? -10.753 -43.104 -25.703 1.00 54.47 201 ALA A C 1
ATOM 1614 O O . ALA A 1 201 ? -10.060 -42.582 -24.842 1.00 54.47 201 ALA A O 1
ATOM 1615 N N . LEU A 1 202 ? -12.042 -43.274 -25.403 1.00 53.66 202 LEU A N 1
ATOM 1616 C CA . LEU A 1 202 ? -12.863 -44.493 -25.393 1.00 53.66 202 LEU A CA 1
ATOM 1617 C C . LEU A 1 202 ? -12.289 -45.639 -24.539 1.00 53.66 202 LEU A C 1
ATOM 1619 O O . LEU A 1 202 ? -11.775 -46.622 -25.054 1.00 53.66 202 LEU A O 1
ATOM 1623 N N . ALA A 1 203 ? -12.434 -45.497 -23.224 1.00 55.00 203 ALA A N 1
ATOM 1624 C CA . ALA A 1 203 ? -12.650 -46.563 -22.243 1.00 55.00 203 ALA A CA 1
ATOM 1625 C C . ALA A 1 203 ? -13.257 -45.847 -21.021 1.00 55.00 203 ALA A C 1
ATOM 1627 O O . ALA A 1 203 ? -12.659 -44.912 -20.511 1.00 55.00 203 ALA A O 1
ATOM 1628 N N . GLY A 1 204 ? -14.480 -46.074 -20.561 1.00 44.81 204 GLY A N 1
ATOM 1629 C CA . GLY A 1 204 ? -15.283 -47.285 -20.548 1.00 44.81 204 GLY A CA 1
ATOM 1630 C C . GLY A 1 204 ? -15.683 -47.484 -19.085 1.00 44.81 204 GLY A C 1
ATOM 1631 O O . GLY A 1 204 ? -14.814 -47.745 -18.262 1.00 44.81 204 GLY A O 1
ATOM 1632 N N . GLY A 1 205 ? -16.965 -47.307 -18.750 1.00 45.44 205 GLY A N 1
ATOM 1633 C CA . GLY A 1 205 ? -17.475 -47.634 -17.415 1.00 45.44 205 GLY A CA 1
ATOM 1634 C C . GLY A 1 205 ? -18.631 -46.764 -16.928 1.00 45.44 205 GLY A C 1
ATOM 1635 O O . GLY A 1 205 ? -18.437 -45.898 -16.083 1.00 45.44 205 GLY A O 1
ATOM 1636 N N . LEU A 1 206 ? -19.846 -47.036 -17.416 1.00 48.72 206 LEU A N 1
ATOM 1637 C CA . LEU A 1 206 ? -21.053 -46.772 -16.633 1.00 48.72 206 LEU A CA 1
ATOM 1638 C C . LEU A 1 206 ? -21.084 -47.757 -15.456 1.00 48.72 206 LEU A C 1
ATOM 1640 O O . LEU A 1 206 ? -21.009 -48.964 -15.670 1.00 48.72 206 LEU A O 1
ATOM 1644 N N . SER A 1 207 ? -21.309 -47.259 -14.243 1.00 59.06 207 SER A N 1
ATOM 1645 C CA . SER A 1 207 ? -22.008 -48.033 -13.218 1.00 59.06 207 SER A CA 1
ATOM 1646 C C . SER A 1 207 ? -22.967 -47.111 -12.477 1.00 59.06 207 SER A C 1
ATOM 1648 O O . SER A 1 207 ? -22.571 -46.268 -11.675 1.00 59.06 207 SER A O 1
ATOM 1650 N N . CYS A 1 208 ? -24.245 -47.243 -12.830 1.00 49.97 208 CYS A N 1
ATOM 1651 C CA . CYS A 1 208 ? -25.370 -46.760 -12.046 1.00 49.97 208 CYS A CA 1
ATOM 1652 C C . CYS A 1 208 ? -25.572 -47.702 -10.858 1.00 49.97 208 CYS A C 1
ATOM 1654 O O . CYS A 1 208 ? -25.798 -48.893 -11.055 1.00 49.97 208 CYS A O 1
ATOM 1656 N N . ALA A 1 209 ? -25.601 -47.157 -9.647 1.00 46.03 209 ALA A N 1
ATOM 1657 C CA . ALA A 1 209 ? -26.246 -47.804 -8.512 1.00 46.03 209 ALA A CA 1
ATOM 1658 C C . ALA A 1 209 ? -27.103 -46.759 -7.786 1.00 46.03 209 ALA A C 1
ATOM 1660 O O . ALA A 1 209 ? -26.635 -46.044 -6.904 1.00 46.03 209 ALA A O 1
ATOM 1661 N N . LEU A 1 210 ? -28.367 -46.641 -8.205 1.00 44.34 210 LEU A N 1
ATOM 1662 C CA . LEU A 1 210 ? -29.411 -45.987 -7.420 1.00 44.34 210 LEU A CA 1
ATOM 1663 C C . LEU A 1 210 ? -29.928 -47.016 -6.411 1.00 44.34 210 LEU A C 1
ATOM 1665 O O . LEU A 1 210 ? -30.697 -47.904 -6.770 1.00 44.34 210 LEU A O 1
ATOM 1669 N N . SER A 1 211 ? -29.504 -46.911 -5.154 1.00 53.56 211 SER A N 1
ATOM 1670 C CA . SER A 1 211 ? -30.152 -47.643 -4.065 1.00 53.56 211 SER A CA 1
ATOM 1671 C C . SER A 1 211 ? -31.383 -46.868 -3.599 1.00 53.56 211 SER A C 1
ATOM 1673 O O . SER A 1 211 ? -31.276 -45.903 -2.845 1.00 53.56 211 SER A O 1
ATOM 1675 N N . CYS A 1 212 ? -32.562 -47.306 -4.045 1.00 49.94 212 CYS A N 1
ATOM 1676 C CA . CYS A 1 212 ? -33.840 -46.971 -3.425 1.00 49.94 212 CYS A CA 1
ATOM 1677 C C . CYS A 1 212 ? -33.958 -47.716 -2.089 1.00 49.94 212 CYS A C 1
ATOM 1679 O O . CYS A 1 212 ? -34.173 -48.926 -2.074 1.00 49.94 212 CYS A O 1
ATOM 1681 N N . ALA A 1 213 ? -33.869 -46.998 -0.971 1.00 45.12 213 ALA A N 1
ATOM 1682 C CA . ALA A 1 213 ? -34.269 -47.511 0.334 1.00 45.12 213 ALA A CA 1
ATOM 1683 C C . ALA A 1 213 ? -35.462 -46.701 0.862 1.00 45.12 213 ALA A C 1
ATOM 1685 O O . ALA A 1 213 ? -35.307 -45.613 1.401 1.00 45.12 213 ALA A O 1
ATOM 1686 N N . LEU A 1 214 ? -36.639 -47.291 0.641 1.00 46.00 214 LEU A N 1
ATOM 1687 C CA . LEU A 1 214 ? -37.792 -47.365 1.541 1.00 46.00 214 LEU A CA 1
ATOM 1688 C C . LEU A 1 214 ? -38.359 -46.049 2.106 1.00 46.00 214 LEU A C 1
ATOM 1690 O O . LEU A 1 214 ? -37.908 -45.505 3.110 1.00 46.00 214 LEU A O 1
ATOM 1694 N N . LEU A 1 215 ? -39.463 -45.641 1.477 1.00 45.44 215 LEU A N 1
ATOM 1695 C CA . LEU A 1 215 ? -40.477 -44.725 1.991 1.00 45.44 215 LEU A CA 1
ATOM 1696 C C . LEU A 1 215 ? -40.909 -45.121 3.412 1.00 45.44 215 LEU A C 1
ATOM 1698 O O . LEU A 1 215 ? -41.275 -46.271 3.662 1.00 45.44 215 LEU A O 1
ATOM 1702 N N . HIS A 1 216 ? -40.910 -44.145 4.320 1.00 48.75 216 HIS A N 1
ATOM 1703 C CA . HIS A 1 216 ? -41.625 -44.229 5.590 1.00 48.75 216 HIS A CA 1
ATOM 1704 C C . HIS A 1 216 ? -43.040 -43.642 5.424 1.00 48.75 216 HIS A C 1
ATOM 1706 O O . HIS A 1 216 ? -43.217 -42.727 4.615 1.00 48.75 216 HIS A O 1
ATOM 1712 N N . PRO A 1 217 ? -44.054 -44.178 6.127 1.00 61.62 217 PRO A N 1
ATOM 1713 C CA . PRO A 1 217 ? -45.449 -44.051 5.732 1.00 61.62 217 PRO A CA 1
ATOM 1714 C C . PRO A 1 217 ? -46.135 -42.901 6.466 1.00 61.62 217 PRO A C 1
ATOM 1716 O O . PRO A 1 217 ? -46.198 -42.907 7.691 1.00 61.62 217 PRO A O 1
ATOM 1719 N N . VAL A 1 218 ? -46.717 -41.956 5.730 1.00 46.78 218 VAL A N 1
ATOM 1720 C CA . VAL A 1 218 ? -47.739 -41.045 6.257 1.00 46.78 218 VAL A CA 1
ATOM 1721 C C . VAL A 1 218 ? -48.665 -40.682 5.099 1.00 46.78 218 VAL A C 1
ATOM 1723 O O . VAL A 1 218 ? -48.239 -40.005 4.176 1.00 46.78 218 VAL A O 1
ATOM 1726 N N . ASP A 1 219 ? -49.890 -41.208 5.101 1.00 45.88 219 ASP A N 1
ATOM 1727 C CA . ASP A 1 219 ? -51.082 -40.354 5.094 1.00 45.88 219 ASP A CA 1
ATOM 1728 C C . ASP A 1 219 ? -52.385 -41.168 5.170 1.00 45.88 219 ASP A C 1
ATOM 1730 O O . ASP A 1 219 ? -52.816 -41.858 4.250 1.00 45.88 219 ASP A O 1
ATOM 1734 N N . THR A 1 220 ? -52.982 -41.089 6.356 1.00 50.72 220 THR A N 1
ATOM 1735 C CA . THR A 1 220 ? -54.378 -40.730 6.628 1.00 50.72 220 THR A CA 1
ATOM 1736 C C . THR A 1 220 ? -55.370 -40.747 5.458 1.00 50.72 220 THR A C 1
ATOM 1738 O O . THR A 1 220 ? -55.379 -39.826 4.648 1.00 50.72 220 THR A O 1
ATOM 1741 N N . ILE A 1 221 ? -56.346 -41.669 5.480 1.00 52.19 221 ILE A N 1
ATOM 1742 C CA . ILE A 1 221 ? -57.666 -41.434 4.867 1.00 52.19 221 ILE A CA 1
ATOM 1743 C C . ILE A 1 221 ? -58.778 -42.064 5.727 1.00 52.19 221 ILE A C 1
ATOM 1745 O O . ILE A 1 221 ? -58.713 -43.225 6.122 1.00 52.19 221 ILE A O 1
ATOM 1749 N N . LYS A 1 222 ? -59.783 -41.238 6.033 1.00 47.28 222 LYS A N 1
ATOM 1750 C CA . LYS A 1 222 ? -61.054 -41.532 6.715 1.00 47.28 222 LYS A CA 1
ATOM 1751 C C . LYS A 1 222 ? -62.026 -42.302 5.807 1.00 47.28 222 LYS A C 1
ATOM 1753 O O . LYS A 1 222 ? -62.061 -41.997 4.621 1.00 47.28 222 LYS A O 1
ATOM 1758 N N . ALA A 1 223 ? -62.902 -43.127 6.392 1.00 37.91 223 ALA A N 1
ATOM 1759 C CA . ALA A 1 223 ? -64.349 -43.248 6.091 1.00 37.91 223 ALA A CA 1
ATOM 1760 C C . ALA A 1 223 ? -64.938 -44.420 6.912 1.00 37.91 223 ALA A C 1
ATOM 1762 O O . ALA A 1 223 ? -64.409 -45.522 6.867 1.00 37.91 223 ALA A O 1
ATOM 1763 N N . CYS A 1 224 ? -65.860 -44.145 7.841 1.00 36.84 224 CYS A N 1
ATOM 1764 C CA . CYS A 1 224 ? -67.301 -44.438 7.716 1.00 36.84 224 CYS A CA 1
ATOM 1765 C C . CYS A 1 224 ? -67.626 -45.936 7.594 1.00 36.84 224 CYS A C 1
ATOM 1767 O O . CYS A 1 224 ? -67.506 -46.504 6.515 1.00 36.84 224 CYS A O 1
ATOM 1769 N N . SER A 1 225 ? -68.091 -46.556 8.681 1.0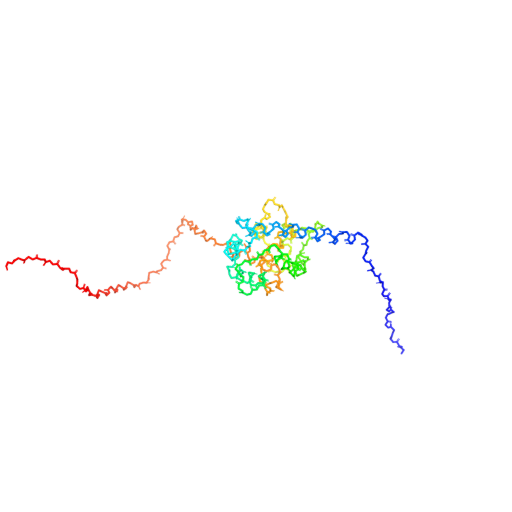0 37.81 225 SER A N 1
ATOM 1770 C CA . SER A 1 225 ? -69.513 -46.706 9.033 1.00 37.81 225 SER A CA 1
ATOM 1771 C C . SER A 1 225 ? -69.662 -47.322 10.419 1.00 37.81 225 SER A C 1
ATOM 1773 O O . SER A 1 225 ? -68.741 -48.059 10.832 1.00 37.81 225 SER A O 1
#

pLDDT: mean 79.61, std 19.95, range [36.53, 97.88]

Foldseek 3Di:
DDDDDDDDDDDDPCDPDPVSVVVVVVVVVVLLVLLVVLVVQLVPVPPQKHFLVSLLVVCVVLQHDSVLSVLLQCQLDPDPPDRIHGSVSSVVLLVVCVVLLVVLLVVQQADPVSWAALVSLLVRCVVVVHPRDSVLSQLLCVSLVCPVPRTHHSSSSSSVLSSDHPVVSPDRSSVVSSCSRPVSPDPDPPPPPDDDDDDDDDDDDDDDDDDDDDDDDDDDDDDDD

Organism: NCBI:txid92480